Protein AF-A0A8K0LY30-F1 (afdb_monomer_lite)

Secondary structure (DSSP, 8-state):
-----TTTS--EEE--GGGHHHHSHHHHHTS---TT-SS-EEEE-S-TTSTHHHHHHHHHHHTT-EEEE--HHHHHHHHHHHHHHTT-SEE---HHHHHTSTT-GGGSTT-----------TT---PPP-EEEESGGGGGGEEEETTTEEEE---EEEEEPTTS-EEEEEESSSEEEETTEEEEHHHHHHHHHHH------

Foldseek 3Di:
DDFADPPLWTWDFAADCPCVCPVLVVVLVQQPPDPVDPAAEFEQQDDPPDPVSVSSVVSCVVSVHHYHYDDNCCQQQPVLVVCLVRLHQEYDADPVSQVNDVVGNVVRPNPDDDDDPFDPDPDDDDDDTPQIPPPNVRSVQWDQDPPPGIDGNPQWDWDQDPVRTTHTDGGNAQWDQDRNDIYHVVSVVVVVVVPPPPDDD

Radius of gyration: 19.88 Å; chains: 1; bounding box: 53×45×60 Å

Sequence (201 aa):
MLHFGVHGQRQMLLSISRGFGSQHHEPCRRLPADPSRSRGHGVQVSSISFDISVLETFAAWTAGATLCIASEDDILTNLGRTLARLEATCVFATPTLLSMIEGGPSTVPGCVDYLHTGAREPGRLGHLARGYISPVSANAHYKSHPIFGRRYNTGDLALYMFDGELNFLGRADDQVKVNGVRLNLGDVERALQGGYDGRRS

Structure (mmCIF, N/CA/C/O backbone):
data_AF-A0A8K0LY30-F1
#
_entry.id   AF-A0A8K0LY30-F1
#
loop_
_atom_site.group_PDB
_atom_site.id
_atom_site.type_symbol
_atom_site.label_atom_id
_atom_site.label_alt_id
_atom_site.label_comp_id
_atom_site.label_asym_id
_atom_site.label_entity_id
_atom_site.label_seq_id
_atom_site.pdbx_PDB_ins_code
_atom_site.Cartn_x
_atom_site.Cartn_y
_atom_site.Cartn_z
_atom_site.occupancy
_atom_site.B_iso_or_equiv
_atom_site.auth_seq_id
_atom_site.auth_comp_id
_atom_site.auth_asym_id
_atom_site.auth_atom_id
_atom_site.pdbx_PDB_model_num
ATOM 1 N N . MET A 1 1 ? 2.447 -6.970 7.554 1.00 33.19 1 MET A N 1
ATOM 2 C CA . MET A 1 1 ? 1.439 -7.786 8.268 1.00 33.19 1 MET A CA 1
ATOM 3 C C . MET A 1 1 ? 0.578 -6.940 9.230 1.00 33.19 1 MET A C 1
ATOM 5 O O . MET A 1 1 ? 1.011 -6.682 10.339 1.00 33.19 1 MET A O 1
ATOM 9 N N . LEU A 1 2 ? -0.629 -6.515 8.823 1.00 25.33 2 LEU A N 1
ATOM 10 C CA . LEU A 1 2 ? -1.726 -5.964 9.656 1.00 25.33 2 LEU A CA 1
ATOM 11 C C . LEU A 1 2 ? -3.061 -6.194 8.906 1.00 25.33 2 LEU A C 1
ATOM 13 O O . LEU A 1 2 ? -3.066 -6.202 7.679 1.00 25.33 2 LEU A O 1
ATOM 17 N N . HIS A 1 3 ? -4.233 -6.221 9.543 1.00 45.44 3 HIS A N 1
ATOM 18 C CA . HIS A 1 3 ? -4.775 -7.241 10.457 1.00 45.44 3 HIS A CA 1
ATOM 19 C C . HIS A 1 3 ? -6.281 -6.966 10.672 1.00 45.44 3 HIS A C 1
ATOM 21 O O . HIS A 1 3 ? -6.663 -6.645 11.780 1.00 45.44 3 HIS A O 1
ATOM 27 N N . PHE A 1 4 ? -7.161 -7.099 9.672 1.00 33.09 4 PHE A N 1
ATOM 28 C CA . PHE A 1 4 ? -8.624 -7.108 9.908 1.00 33.09 4 PHE A CA 1
ATOM 29 C C . PHE A 1 4 ? -9.309 -8.009 8.876 1.00 33.09 4 PHE A C 1
ATOM 31 O O . PHE A 1 4 ? -8.911 -8.016 7.710 1.00 33.09 4 PHE A O 1
ATOM 38 N N . GLY A 1 5 ? -10.245 -8.851 9.315 1.00 36.50 5 GLY A N 1
ATOM 39 C CA . GLY A 1 5 ? -10.667 -10.035 8.579 1.00 36.50 5 GLY A CA 1
ATOM 40 C C . GLY A 1 5 ? -12.107 -10.439 8.865 1.00 36.50 5 GLY A C 1
ATOM 41 O O . GLY A 1 5 ? -12.502 -10.552 10.017 1.00 36.50 5 GLY A O 1
ATOM 42 N N . VAL A 1 6 ? -12.836 -10.737 7.786 1.00 41.38 6 VAL A N 1
ATOM 43 C CA . VAL A 1 6 ? -14.257 -11.105 7.765 1.00 41.38 6 VAL A CA 1
ATOM 44 C C . VAL A 1 6 ? -14.566 -12.222 8.773 1.00 41.38 6 VAL A C 1
ATOM 46 O O . VAL A 1 6 ? -13.896 -13.257 8.772 1.00 41.38 6 VAL A O 1
ATOM 49 N N . HIS A 1 7 ? -15.621 -12.024 9.571 1.00 51.34 7 HIS A N 1
ATOM 50 C CA . HIS A 1 7 ? -16.131 -12.926 10.622 1.00 51.34 7 HIS A CA 1
ATOM 51 C C . HIS A 1 7 ? -15.361 -12.904 11.953 1.00 51.34 7 HIS A C 1
ATOM 53 O O . HIS A 1 7 ? -15.374 -13.893 12.687 1.00 51.34 7 HIS A O 1
ATOM 59 N N . GLY A 1 8 ? -14.703 -11.792 12.304 1.00 49.62 8 GLY A N 1
ATOM 60 C CA . GLY A 1 8 ? -14.007 -11.664 13.595 1.00 49.62 8 GLY A CA 1
ATOM 61 C C . GLY A 1 8 ? -12.763 -12.554 13.733 1.00 49.62 8 GLY A C 1
ATOM 62 O O . GLY A 1 8 ? -12.208 -12.687 14.822 1.00 49.62 8 GLY A O 1
ATOM 63 N N . GLN A 1 9 ? -12.311 -13.163 12.635 1.00 48.84 9 GLN A N 1
ATOM 64 C CA . GLN A 1 9 ? -11.102 -13.979 12.561 1.00 48.84 9 GLN A CA 1
ATOM 65 C C . GLN A 1 9 ? -10.020 -13.189 11.823 1.00 48.84 9 GLN A C 1
ATOM 67 O O . GLN A 1 9 ? -10.229 -12.701 10.711 1.00 48.84 9 GLN A O 1
ATOM 72 N N . ARG A 1 10 ? -8.830 -13.078 12.425 1.00 55.81 10 ARG A N 1
ATOM 73 C CA . ARG A 1 10 ? -7.688 -12.406 11.790 1.00 55.81 10 ARG A CA 1
ATOM 74 C C . ARG A 1 10 ? -7.319 -13.137 10.500 1.00 55.81 10 ARG A C 1
ATOM 76 O O . ARG A 1 10 ? -6.938 -14.303 10.536 1.00 55.81 10 ARG A O 1
ATOM 83 N N . GLN A 1 11 ? -7.392 -12.426 9.377 1.00 59.62 11 GLN A N 1
ATOM 84 C CA . GLN A 1 11 ? -6.983 -12.953 8.081 1.00 59.62 11 GLN A CA 1
ATOM 85 C C . GLN A 1 11 ? -5.481 -12.748 7.863 1.00 59.62 11 GLN A C 1
ATOM 87 O O . GLN A 1 11 ? -4.977 -11.634 8.007 1.00 59.62 11 GLN A O 1
ATOM 92 N N . MET A 1 12 ? -4.762 -13.814 7.504 1.00 48.56 12 MET A N 1
ATOM 93 C CA . MET A 1 12 ? -3.341 -13.755 7.147 1.00 48.56 12 MET A CA 1
ATOM 94 C C . MET A 1 12 ? -3.143 -14.207 5.703 1.00 48.56 12 MET A C 1
ATOM 96 O O . MET A 1 12 ? -3.400 -15.365 5.371 1.00 48.56 12 MET A O 1
ATOM 100 N N . LEU A 1 13 ? -2.664 -13.295 4.858 1.00 61.59 13 LEU A N 1
ATOM 101 C CA . LEU A 1 13 ? -2.363 -13.554 3.455 1.00 61.59 13 LEU A CA 1
ATOM 102 C C . LEU A 1 13 ? -0.894 -13.966 3.286 1.00 61.59 13 LEU A C 1
ATOM 104 O O . LEU A 1 13 ? 0.007 -13.267 3.744 1.00 61.59 13 LEU A O 1
ATOM 108 N N . LEU A 1 14 ? -0.646 -15.080 2.600 1.00 46.31 14 LEU A N 1
ATOM 109 C CA . LEU A 1 14 ? 0.692 -15.551 2.252 1.00 46.31 14 LEU A CA 1
ATOM 110 C C . LEU A 1 14 ? 1.064 -15.110 0.839 1.00 46.31 14 LEU A C 1
ATOM 112 O O . LEU A 1 14 ? 0.503 -15.601 -0.144 1.00 46.31 14 LEU A O 1
ATOM 116 N N . SER A 1 15 ? 2.074 -14.253 0.731 1.00 56.28 15 SER A N 1
ATOM 117 C CA . SER A 1 15 ? 2.751 -13.950 -0.531 1.00 56.28 15 SER A CA 1
ATOM 118 C C . SER A 1 15 ? 4.118 -14.643 -0.558 1.00 56.28 15 SER A C 1
ATOM 120 O O . SER A 1 15 ? 4.853 -14.581 0.423 1.00 56.28 15 SER A O 1
ATOM 122 N N . ILE A 1 16 ? 4.454 -15.338 -1.653 1.00 48.47 16 ILE A N 1
ATOM 123 C CA . ILE A 1 16 ? 5.777 -15.956 -1.862 1.00 48.47 16 ILE A CA 1
ATOM 124 C C . ILE A 1 16 ? 6.445 -15.257 -3.048 1.00 48.47 16 ILE A C 1
ATOM 126 O O . ILE A 1 16 ? 5.824 -15.075 -4.094 1.00 48.47 16 ILE A O 1
ATOM 130 N N . SER A 1 17 ? 7.720 -14.910 -2.883 1.00 40.28 17 SER A N 1
ATOM 131 C CA . SER A 1 17 ? 8.527 -13.962 -3.670 1.00 40.28 17 SER A CA 1
ATOM 132 C C . SER A 1 17 ? 8.663 -14.184 -5.186 1.00 40.28 17 SER A C 1
ATOM 134 O O . SER A 1 17 ? 9.305 -13.368 -5.844 1.00 40.28 17 SER A O 1
ATOM 136 N N . ARG A 1 18 ? 8.060 -15.218 -5.792 1.00 40.53 18 ARG A N 1
ATOM 137 C CA . ARG A 1 18 ? 8.250 -15.526 -7.227 1.00 40.53 18 ARG A CA 1
ATOM 138 C C . ARG A 1 18 ? 7.796 -14.408 -8.188 1.00 40.53 18 ARG A C 1
ATOM 140 O O . ARG A 1 18 ? 8.191 -14.444 -9.346 1.00 40.53 18 ARG A O 1
ATOM 147 N N . GLY A 1 19 ? 7.017 -13.423 -7.730 1.00 40.31 19 GLY A N 1
ATOM 148 C CA . GLY A 1 19 ? 6.572 -12.265 -8.526 1.00 40.31 19 GLY A CA 1
ATOM 149 C C . GLY A 1 19 ? 7.263 -10.931 -8.221 1.00 40.31 19 GLY A C 1
ATOM 150 O O . GLY A 1 19 ? 7.116 -9.970 -8.979 1.00 40.31 19 GLY A O 1
ATOM 151 N N . PHE A 1 20 ? 8.042 -10.874 -7.142 1.00 41.09 20 PHE A N 1
ATOM 152 C CA . PHE A 1 20 ? 8.495 -9.631 -6.523 1.00 41.09 20 PHE A CA 1
ATOM 153 C C . PHE A 1 20 ? 9.445 -8.819 -7.427 1.00 41.09 20 PHE A C 1
ATOM 155 O O . PHE A 1 20 ? 9.234 -7.633 -7.655 1.00 41.09 20 PHE A O 1
ATOM 162 N N . GLY A 1 21 ? 10.410 -9.476 -8.080 1.00 41.88 21 GLY A N 1
ATOM 163 C CA . GLY A 1 21 ? 11.349 -8.805 -8.993 1.00 41.88 21 GLY A CA 1
ATOM 164 C C . GLY A 1 21 ? 10.709 -8.171 -10.239 1.00 41.88 21 GLY A C 1
ATOM 165 O O . GLY A 1 21 ? 11.306 -7.293 -10.846 1.00 41.88 21 GLY A O 1
ATOM 166 N N . SER A 1 22 ? 9.489 -8.575 -10.616 1.00 45.66 22 SER A N 1
ATOM 167 C CA . SER A 1 22 ? 8.803 -8.049 -11.811 1.00 45.66 22 SER A CA 1
ATOM 168 C C . SER A 1 22 ? 7.765 -6.959 -11.521 1.00 45.66 22 SER A C 1
ATOM 170 O O . SER A 1 22 ? 7.458 -6.186 -12.419 1.00 45.66 22 SER A O 1
ATOM 172 N N . GLN A 1 23 ? 7.245 -6.862 -10.288 1.00 49.41 23 GLN A N 1
ATOM 173 C CA . GLN A 1 23 ? 6.311 -5.792 -9.881 1.00 49.41 23 GLN A CA 1
ATOM 174 C C . GLN A 1 23 ? 7.004 -4.446 -9.676 1.00 49.41 23 GLN A C 1
ATOM 176 O O . GLN A 1 23 ? 6.367 -3.399 -9.738 1.00 49.41 23 GLN A O 1
ATOM 181 N N . HIS A 1 24 ? 8.303 -4.484 -9.394 1.00 50.09 24 HIS A N 1
ATOM 182 C CA . HIS A 1 24 ? 9.036 -3.335 -8.876 1.00 50.09 24 HIS A CA 1
ATOM 183 C C . HIS A 1 24 ? 10.073 -2.804 -9.866 1.00 50.09 24 HIS A C 1
ATOM 185 O O . HIS A 1 24 ? 10.629 -1.739 -9.645 1.00 50.09 24 HIS A O 1
ATOM 191 N N . HIS A 1 25 ? 10.276 -3.486 -10.995 1.00 46.34 25 HIS A N 1
ATOM 192 C CA . HIS A 1 25 ? 11.288 -3.128 -11.987 1.00 46.34 25 HIS A CA 1
ATOM 193 C C . HIS A 1 25 ? 11.051 -1.747 -12.634 1.00 46.34 25 HIS A C 1
ATOM 195 O O . HIS A 1 25 ? 12.008 -1.019 -12.890 1.00 46.34 25 HIS A O 1
ATOM 201 N N . GLU A 1 26 ? 9.791 -1.363 -12.869 1.00 48.59 26 GLU A N 1
ATOM 202 C CA . GLU A 1 26 ? 9.450 -0.123 -13.585 1.00 48.59 26 GLU A CA 1
ATOM 203 C C . GLU A 1 26 ? 9.556 1.143 -12.712 1.00 48.59 26 GLU A C 1
ATOM 205 O O . GLU A 1 26 ? 10.235 2.084 -13.132 1.00 48.59 26 GLU A O 1
ATOM 210 N N . PRO A 1 27 ? 9.020 1.180 -11.468 1.00 51.25 27 PRO A N 1
ATOM 211 C CA . PRO A 1 27 ? 9.307 2.280 -10.544 1.00 51.25 27 PRO A CA 1
ATOM 212 C C . PRO A 1 27 ? 10.809 2.422 -10.265 1.00 51.25 27 PRO A C 1
ATOM 214 O O . PRO A 1 27 ? 11.308 3.538 -10.168 1.00 51.25 27 PRO A O 1
ATOM 217 N N . CYS A 1 28 ? 11.546 1.302 -10.207 1.00 48.16 28 CYS A N 1
ATOM 218 C CA . CYS A 1 28 ? 12.985 1.287 -9.929 1.00 48.16 28 CYS A CA 1
ATOM 219 C C . CYS A 1 28 ? 13.851 1.907 -11.031 1.00 48.16 28 CYS A C 1
ATOM 221 O O . CYS A 1 28 ? 14.897 2.475 -10.729 1.00 48.16 28 CYS A O 1
ATOM 223 N N . ARG A 1 29 ? 13.432 1.841 -12.303 1.00 48.62 29 ARG A N 1
ATOM 224 C CA . ARG A 1 29 ? 14.169 2.464 -13.418 1.00 48.62 29 ARG A CA 1
ATOM 225 C C . ARG A 1 29 ? 14.095 3.987 -13.424 1.00 48.62 29 ARG A C 1
ATOM 227 O O . ARG A 1 29 ? 14.985 4.621 -13.979 1.00 48.62 29 ARG A O 1
ATOM 234 N N . ARG A 1 30 ? 13.058 4.570 -12.817 1.00 50.69 30 ARG A N 1
ATOM 235 C CA . ARG A 1 30 ? 12.872 6.029 -12.745 1.00 50.69 30 ARG A CA 1
ATOM 236 C C . ARG A 1 30 ? 13.617 6.679 -11.570 1.00 50.69 30 ARG A C 1
ATOM 238 O O . ARG A 1 30 ? 13.581 7.896 -11.438 1.00 50.69 30 ARG A O 1
ATOM 245 N N . LEU A 1 31 ? 14.296 5.884 -10.734 1.00 52.06 31 LEU A N 1
ATOM 246 C CA . LEU A 1 31 ? 14.965 6.344 -9.510 1.00 52.06 31 LEU A CA 1
ATOM 247 C C . LEU A 1 31 ? 16.320 7.055 -9.686 1.00 52.06 31 LEU A C 1
ATOM 249 O O . LEU A 1 31 ? 16.843 7.538 -8.681 1.00 52.06 31 LEU A O 1
ATOM 253 N N . PRO A 1 32 ? 16.864 7.228 -10.905 1.00 50.12 32 PRO A N 1
ATOM 254 C CA . PRO A 1 32 ? 17.850 8.274 -11.132 1.00 50.12 32 PRO A CA 1
ATOM 255 C C . PRO A 1 32 ? 17.454 9.120 -12.350 1.00 50.12 32 PRO A C 1
ATOM 257 O O . PRO A 1 32 ? 17.913 8.874 -13.461 1.00 50.12 32 PRO A O 1
ATOM 260 N N . ALA A 1 33 ? 16.587 10.118 -12.159 1.00 46.28 33 ALA A N 1
ATOM 261 C CA . ALA A 1 33 ? 16.329 11.130 -13.190 1.00 46.28 33 ALA A CA 1
ATOM 262 C C . ALA A 1 33 ? 17.207 12.388 -13.033 1.00 46.28 33 ALA A C 1
ATOM 264 O O . ALA A 1 33 ? 17.210 13.234 -13.923 1.00 46.28 33 ALA A O 1
ATOM 265 N N . ASP A 1 34 ? 17.968 12.512 -11.937 1.00 51.69 34 ASP A N 1
ATOM 266 C CA . ASP A 1 34 ? 18.911 13.616 -11.736 1.00 51.69 34 ASP A CA 1
ATOM 267 C C . ASP A 1 34 ? 20.349 13.180 -12.088 1.00 51.69 34 ASP A C 1
ATOM 269 O O . ASP A 1 34 ? 20.985 12.479 -11.295 1.00 51.69 34 ASP A O 1
ATOM 273 N N . PRO A 1 35 ? 20.896 13.592 -13.249 1.00 50.53 35 PRO A N 1
ATOM 274 C CA . PRO A 1 35 ? 22.263 13.263 -13.656 1.00 50.53 35 PRO A CA 1
ATOM 275 C C . PRO A 1 35 ? 23.345 13.896 -12.764 1.00 50.53 35 PRO A C 1
ATOM 277 O O . PRO A 1 35 ? 24.516 13.542 -12.901 1.00 50.53 35 PRO A O 1
ATOM 280 N N . SER A 1 36 ? 22.989 14.809 -11.851 1.00 54.47 36 SER A N 1
ATOM 281 C CA . SER A 1 36 ? 23.911 15.386 -10.864 1.00 54.47 36 SER A CA 1
ATOM 282 C C . SER A 1 36 ? 24.057 14.549 -9.584 1.00 54.47 36 SER A C 1
ATOM 284 O O . SER A 1 36 ? 24.960 14.807 -8.786 1.00 54.47 36 SER A O 1
ATOM 286 N N . ARG A 1 37 ? 23.215 13.521 -9.384 1.00 59.00 37 ARG A N 1
ATOM 287 C CA . ARG A 1 37 ? 23.209 12.680 -8.177 1.00 59.00 37 ARG A CA 1
ATOM 288 C C . ARG A 1 37 ? 23.667 11.257 -8.480 1.00 59.00 37 ARG A C 1
ATOM 290 O O . ARG A 1 37 ? 23.148 10.586 -9.364 1.00 59.00 37 ARG A O 1
ATOM 297 N N . SER A 1 38 ? 24.633 10.771 -7.702 1.00 59.06 38 SER A N 1
ATOM 298 C CA . SER A 1 38 ? 25.255 9.455 -7.909 1.00 59.06 38 SER A CA 1
ATOM 299 C C . SER A 1 38 ? 24.384 8.272 -7.465 1.00 59.06 38 SER A C 1
ATOM 301 O O . SER A 1 38 ? 24.619 7.155 -7.930 1.00 59.06 38 SER A O 1
ATOM 303 N N . ARG A 1 39 ? 23.395 8.490 -6.579 1.00 68.81 39 ARG A N 1
AT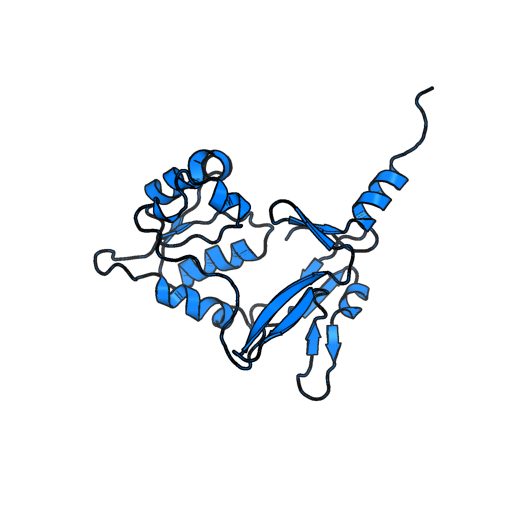OM 304 C CA . ARG A 1 39 ? 22.437 7.482 -6.081 1.00 68.81 39 ARG A CA 1
ATOM 305 C C . ARG A 1 39 ? 21.100 8.115 -5.677 1.00 68.81 39 ARG A C 1
ATOM 307 O O . ARG A 1 39 ? 21.076 9.235 -5.172 1.00 68.81 39 ARG A O 1
ATOM 314 N N . GLY A 1 40 ? 20.005 7.378 -5.869 1.00 76.25 40 GLY A N 1
ATOM 315 C CA . GLY A 1 40 ? 18.675 7.761 -5.383 1.00 76.25 40 GLY A CA 1
ATOM 316 C C . GLY A 1 40 ? 18.508 7.551 -3.872 1.00 76.25 40 GLY A C 1
ATOM 317 O O . GLY A 1 40 ? 19.223 6.747 -3.268 1.00 76.25 40 GLY A O 1
ATOM 318 N N . HIS A 1 41 ? 17.531 8.238 -3.283 1.00 83.56 41 HIS A N 1
ATOM 319 C CA . HIS A 1 41 ? 17.115 8.110 -1.884 1.00 83.56 41 HIS A CA 1
ATOM 320 C C . HIS A 1 41 ? 15.616 7.804 -1.825 1.00 83.56 41 HIS A C 1
ATOM 322 O O . HIS A 1 41 ? 14.785 8.657 -2.146 1.00 83.56 41 HIS A O 1
ATOM 328 N N . GLY A 1 42 ? 15.265 6.581 -1.431 1.00 84.94 42 GLY A N 1
ATOM 329 C CA . GLY A 1 42 ? 13.880 6.196 -1.167 1.00 84.94 42 GLY A CA 1
ATOM 330 C C . GLY A 1 42 ? 13.566 6.311 0.314 1.00 84.94 42 GLY A C 1
ATOM 331 O O . GLY A 1 42 ? 14.363 5.867 1.137 1.00 84.94 42 GLY A O 1
ATOM 332 N N . VAL A 1 43 ? 12.425 6.899 0.667 1.00 88.00 43 VAL A N 1
ATOM 333 C CA . VAL A 1 43 ? 12.034 7.072 2.075 1.00 88.00 43 VAL A CA 1
ATOM 334 C C . VAL A 1 43 ? 11.015 6.016 2.476 1.00 88.00 43 VAL A C 1
ATOM 336 O O . VAL A 1 43 ? 9.959 5.894 1.856 1.00 88.00 43 VAL A O 1
ATOM 339 N N . GLN A 1 44 ? 11.328 5.275 3.536 1.00 90.69 44 GLN A N 1
ATOM 340 C CA . GLN A 1 44 ? 10.397 4.354 4.168 1.00 90.69 44 GLN A CA 1
ATOM 341 C C . GLN A 1 44 ? 9.430 5.149 5.048 1.00 90.69 44 GLN A C 1
ATOM 343 O O . GLN A 1 44 ? 9.815 5.637 6.113 1.00 90.69 44 GLN A O 1
ATOM 348 N N . VAL A 1 45 ? 8.188 5.295 4.587 1.00 87.50 45 VAL A N 1
ATOM 349 C CA . VAL A 1 45 ? 7.114 5.979 5.328 1.00 87.50 45 VAL A CA 1
ATOM 350 C C . VAL A 1 45 ? 6.020 5.016 5.767 1.00 87.50 45 VAL A C 1
ATOM 352 O O . VAL A 1 45 ? 5.286 5.291 6.716 1.00 87.50 45 VAL A O 1
ATOM 355 N N . SER A 1 46 ? 5.910 3.870 5.099 1.00 85.44 46 SER A N 1
ATOM 356 C CA . SER A 1 46 ? 4.916 2.865 5.431 1.00 85.44 46 SER A CA 1
ATOM 357 C C . SER A 1 46 ? 5.347 2.073 6.662 1.00 85.44 46 SER A C 1
ATOM 359 O O . SER A 1 46 ? 6.478 1.589 6.764 1.00 85.44 46 SER A O 1
ATOM 361 N N . SER A 1 47 ? 4.410 1.858 7.588 1.00 84.56 47 SER A N 1
ATOM 362 C CA . SER A 1 47 ? 4.618 0.894 8.671 1.00 84.56 47 SER A CA 1
ATOM 363 C C . SER A 1 47 ? 4.936 -0.482 8.079 1.00 84.56 47 SER A C 1
ATOM 365 O O . SER A 1 47 ? 4.298 -0.908 7.116 1.00 84.56 47 SER A O 1
ATOM 367 N N . ILE A 1 48 ? 5.883 -1.207 8.692 1.00 84.00 48 ILE A N 1
ATOM 368 C CA . ILE A 1 48 ? 6.316 -2.561 8.278 1.00 84.00 48 ILE A CA 1
ATOM 369 C C . ILE A 1 48 ? 5.166 -3.579 8.220 1.00 84.00 48 ILE A C 1
ATOM 371 O O . ILE A 1 48 ? 5.239 -4.681 7.666 1.00 84.00 48 ILE A O 1
ATOM 375 N N . SER A 1 49 ? 4.058 -3.208 8.838 1.00 80.12 49 SER A N 1
ATOM 376 C CA . SER A 1 49 ? 2.847 -3.978 8.830 1.00 80.12 49 SER A CA 1
ATOM 377 C C . SER A 1 49 ? 2.005 -3.822 7.553 1.00 80.12 49 SER A C 1
ATOM 379 O O . SER A 1 49 ? 1.129 -4.657 7.318 1.00 80.12 49 SER A O 1
ATOM 381 N N . PHE A 1 50 ? 2.285 -2.853 6.689 1.00 80.88 50 PHE A N 1
ATOM 382 C CA . PHE A 1 50 ? 1.656 -2.711 5.374 1.00 80.88 50 PHE A CA 1
ATOM 383 C C . PHE A 1 50 ? 2.524 -3.339 4.283 1.00 80.88 50 PHE A C 1
ATOM 385 O O . PHE A 1 50 ? 3.743 -3.376 4.379 1.00 80.88 50 PHE A O 1
ATOM 392 N N . ASP A 1 51 ? 1.896 -3.869 3.240 1.00 76.19 51 ASP A N 1
ATOM 393 C CA . ASP A 1 51 ? 2.592 -4.495 2.109 1.00 76.19 51 ASP A CA 1
ATOM 394 C C . ASP A 1 51 ? 3.458 -3.506 1.313 1.00 76.19 51 ASP A C 1
ATOM 396 O O . ASP A 1 51 ? 4.523 -3.888 0.824 1.00 76.19 51 ASP A O 1
ATOM 400 N N . ILE A 1 52 ? 3.062 -2.231 1.256 1.00 79.06 52 ILE A N 1
ATOM 401 C CA . ILE A 1 52 ? 3.846 -1.157 0.628 1.00 79.06 52 ILE A CA 1
ATOM 402 C C . ILE A 1 52 ? 5.242 -0.997 1.250 1.00 79.06 52 ILE A C 1
ATOM 404 O O . ILE A 1 52 ? 6.176 -0.680 0.518 1.00 79.06 52 ILE A O 1
ATOM 408 N N . SER A 1 53 ? 5.449 -1.304 2.538 1.00 86.06 53 SER A N 1
ATOM 409 C CA . SER A 1 53 ? 6.791 -1.204 3.138 1.00 86.06 53 SER A CA 1
ATOM 410 C C . SER A 1 53 ? 7.793 -2.147 2.464 1.00 86.06 53 SER A C 1
ATOM 412 O O . SER A 1 53 ? 8.976 -1.845 2.355 1.00 86.06 53 SER A O 1
ATOM 414 N N . VAL A 1 54 ? 7.321 -3.302 1.980 1.00 84.06 54 VAL A N 1
ATOM 415 C CA . VAL A 1 54 ? 8.156 -4.262 1.252 1.00 84.06 54 VAL A CA 1
ATOM 416 C C . VAL A 1 54 ? 8.574 -3.666 -0.095 1.00 84.06 54 VAL A C 1
ATOM 418 O O . VAL A 1 54 ? 9.734 -3.788 -0.487 1.00 84.06 54 VAL A O 1
ATOM 421 N N . LEU A 1 55 ? 7.658 -2.977 -0.783 1.00 77.69 55 LEU A N 1
ATOM 422 C CA . LEU A 1 55 ? 7.969 -2.241 -2.008 1.00 77.69 55 LEU A CA 1
ATOM 423 C C . LEU A 1 55 ? 9.012 -1.146 -1.735 1.00 77.69 55 LEU A C 1
ATOM 425 O O . LEU A 1 55 ? 10.011 -1.112 -2.442 1.00 77.69 55 LEU A O 1
ATOM 429 N N . GLU A 1 56 ? 8.831 -0.311 -0.710 1.00 82.75 56 GLU A N 1
ATOM 430 C CA . GLU A 1 56 ? 9.779 0.760 -0.348 1.00 82.75 56 GLU A CA 1
ATOM 431 C C . GLU A 1 56 ? 11.203 0.220 -0.144 1.00 82.75 56 GLU A C 1
ATOM 433 O O . GLU A 1 56 ? 12.154 0.702 -0.765 1.00 82.75 56 GLU A O 1
ATOM 438 N N . THR A 1 57 ? 11.346 -0.829 0.672 1.00 86.88 57 THR A N 1
ATOM 439 C CA . THR A 1 57 ? 12.646 -1.417 1.011 1.00 86.88 57 THR A CA 1
ATOM 440 C C . THR A 1 57 ? 13.363 -1.978 -0.210 1.00 86.88 57 THR A C 1
ATOM 442 O O . THR A 1 57 ? 14.503 -1.617 -0.508 1.00 86.88 57 THR A O 1
ATOM 445 N N . PHE A 1 58 ? 12.717 -2.890 -0.932 1.00 81.75 58 PHE A N 1
ATOM 446 C CA . PHE A 1 58 ? 13.417 -3.582 -2.001 1.00 81.75 58 PHE A CA 1
ATOM 447 C C . PHE A 1 58 ? 13.476 -2.777 -3.293 1.00 81.75 58 PHE A C 1
ATOM 449 O O . PHE A 1 58 ? 14.393 -3.015 -4.078 1.00 81.75 58 PHE A O 1
ATOM 456 N N . ALA A 1 59 ? 12.553 -1.843 -3.541 1.00 75.50 59 ALA A N 1
ATOM 457 C CA . ALA A 1 59 ? 12.693 -0.943 -4.680 1.00 75.50 59 ALA A CA 1
ATOM 458 C C . ALA A 1 59 ? 13.985 -0.128 -4.545 1.00 75.50 59 ALA A C 1
ATOM 460 O O . ALA A 1 59 ? 14.776 -0.073 -5.484 1.00 75.50 59 ALA A O 1
ATOM 461 N N . ALA A 1 60 ? 14.262 0.398 -3.347 1.00 78.06 60 ALA A N 1
ATOM 462 C CA . ALA A 1 60 ? 15.517 1.089 -3.083 1.00 78.06 60 ALA A CA 1
ATOM 463 C C . ALA A 1 60 ? 16.728 0.164 -3.309 1.00 78.06 60 ALA A C 1
ATOM 465 O O . ALA A 1 60 ? 17.621 0.479 -4.096 1.00 78.06 60 ALA A O 1
ATOM 466 N N . TRP A 1 61 ? 16.739 -1.019 -2.690 1.00 82.94 61 TRP A N 1
ATOM 467 C CA . TRP A 1 61 ? 17.900 -1.914 -2.750 1.00 82.94 61 TRP A CA 1
ATOM 468 C C . TRP A 1 61 ? 18.155 -2.517 -4.133 1.00 82.94 61 TRP A C 1
ATOM 470 O O . TRP A 1 61 ? 19.308 -2.646 -4.539 1.00 82.94 61 TRP A O 1
ATOM 480 N N . THR A 1 62 ? 17.107 -2.864 -4.880 1.00 76.31 62 THR A N 1
ATOM 481 C CA . THR A 1 62 ? 17.252 -3.425 -6.235 1.00 76.31 62 THR A CA 1
ATOM 482 C C . THR A 1 62 ? 17.676 -2.375 -7.261 1.00 76.31 62 THR A C 1
ATOM 484 O O . THR A 1 62 ? 18.335 -2.725 -8.238 1.00 76.31 62 THR A O 1
ATOM 487 N N . ALA A 1 63 ? 17.373 -1.097 -7.018 1.00 73.44 63 ALA A N 1
ATOM 488 C CA . ALA A 1 63 ? 17.829 0.029 -7.831 1.00 73.44 63 ALA A CA 1
ATOM 489 C C . ALA A 1 63 ? 19.227 0.557 -7.441 1.00 73.44 63 ALA A C 1
ATOM 491 O O . ALA A 1 63 ? 19.731 1.475 -8.084 1.00 73.44 63 ALA A O 1
ATOM 492 N N . GLY A 1 64 ? 19.854 0.022 -6.384 1.00 78.00 64 GLY A N 1
ATOM 493 C CA . GLY A 1 64 ? 21.114 0.553 -5.844 1.00 78.00 64 GLY A CA 1
ATOM 494 C C . GLY A 1 64 ? 20.973 1.912 -5.141 1.00 78.00 64 GLY A C 1
ATOM 495 O O . GLY A 1 64 ? 21.968 2.615 -4.954 1.00 78.00 64 GLY A O 1
ATOM 496 N N . ALA A 1 65 ? 19.748 2.285 -4.767 1.00 80.94 65 ALA A N 1
ATOM 497 C CA . ALA A 1 65 ? 19.427 3.487 -4.011 1.00 80.94 65 ALA A CA 1
ATOM 498 C C . ALA A 1 65 ? 19.596 3.267 -2.496 1.00 80.94 65 ALA A C 1
ATOM 500 O O . ALA A 1 65 ? 19.585 2.141 -1.991 1.00 80.94 65 ALA A O 1
ATOM 501 N N . THR A 1 66 ? 19.725 4.367 -1.761 1.00 87.25 66 THR A N 1
ATOM 502 C CA . THR A 1 66 ? 19.733 4.372 -0.296 1.00 87.25 66 THR A CA 1
ATOM 503 C C . THR A 1 66 ? 18.297 4.323 0.222 1.00 87.25 66 THR A C 1
ATOM 505 O O . THR A 1 66 ? 17.451 5.101 -0.220 1.00 87.25 66 THR A O 1
ATOM 508 N N . LEU A 1 67 ? 18.022 3.429 1.175 1.00 89.88 67 LEU A N 1
ATOM 509 C CA . LEU A 1 67 ? 16.771 3.436 1.933 1.00 89.88 67 LEU A CA 1
ATOM 510 C C . LEU A 1 67 ? 16.932 4.339 3.159 1.00 89.88 67 LEU A C 1
ATOM 512 O O . LEU A 1 67 ? 17.720 4.039 4.057 1.00 89.88 67 LEU A O 1
ATOM 516 N N . CYS A 1 68 ? 16.183 5.432 3.193 1.00 91.06 68 CYS A N 1
ATOM 517 C CA . CYS A 1 68 ? 16.145 6.385 4.291 1.00 91.06 68 CYS A CA 1
ATOM 518 C C . CYS A 1 68 ? 14.963 6.074 5.214 1.00 91.06 68 CYS A C 1
ATOM 520 O O . CYS A 1 68 ? 13.855 5.813 4.748 1.00 91.06 68 CYS A O 1
ATOM 522 N N . ILE A 1 69 ? 15.184 6.144 6.525 1.00 91.44 69 ILE A N 1
ATOM 523 C CA . ILE A 1 69 ? 14.153 5.926 7.547 1.00 91.44 69 ILE A CA 1
ATOM 524 C C . ILE A 1 69 ? 13.973 7.231 8.328 1.00 91.44 69 ILE A C 1
ATOM 526 O O . ILE A 1 69 ? 14.957 7.882 8.686 1.00 91.44 69 ILE A O 1
ATOM 530 N N . ALA A 1 70 ? 12.723 7.604 8.592 1.00 88.62 70 ALA A N 1
ATOM 531 C CA . ALA A 1 70 ? 12.353 8.718 9.462 1.00 88.62 70 ALA A CA 1
ATOM 532 C C . ALA A 1 70 ? 11.505 8.218 10.638 1.00 88.62 70 ALA A C 1
ATOM 534 O O . ALA A 1 70 ? 10.933 7.128 10.577 1.00 88.62 70 ALA A O 1
ATOM 535 N N . SER A 1 71 ? 11.437 9.005 11.714 1.00 91.06 71 SER A N 1
ATOM 536 C CA . SER A 1 71 ? 10.501 8.722 12.802 1.00 91.06 71 SER A CA 1
ATOM 537 C C . SER A 1 71 ? 9.062 8.924 12.328 1.00 91.06 71 SER A C 1
ATOM 539 O O . SER A 1 71 ? 8.789 9.709 11.418 1.00 91.06 71 SER A O 1
ATOM 541 N N . GLU A 1 72 ? 8.129 8.225 12.971 1.00 89.19 72 GLU A N 1
ATOM 542 C CA . GLU A 1 72 ? 6.700 8.407 12.714 1.00 89.19 72 GLU A CA 1
ATOM 543 C C . GLU A 1 72 ? 6.271 9.858 12.978 1.00 89.19 72 GLU A C 1
ATOM 545 O O . GLU A 1 72 ? 5.558 10.441 12.166 1.00 89.19 72 GLU A O 1
ATOM 550 N N . ASP A 1 73 ? 6.800 10.485 14.032 1.00 91.31 73 ASP A N 1
ATOM 551 C CA . ASP A 1 73 ? 6.544 11.895 14.335 1.00 91.31 73 ASP A CA 1
ATOM 552 C C . ASP A 1 73 ? 6.999 12.820 13.196 1.00 91.31 73 ASP A C 1
ATOM 554 O O . ASP A 1 73 ? 6.226 13.670 12.753 1.00 91.31 73 ASP A O 1
ATOM 558 N N . ASP A 1 74 ? 8.213 12.635 12.661 1.00 91.88 74 ASP A N 1
ATOM 559 C CA . ASP A 1 74 ? 8.742 13.427 11.539 1.00 91.88 74 ASP A CA 1
ATOM 560 C C . ASP A 1 74 ? 7.877 13.272 10.278 1.00 91.88 74 ASP A C 1
ATOM 562 O O . ASP A 1 74 ? 7.696 14.230 9.517 1.00 91.88 74 ASP A O 1
ATOM 566 N N . ILE A 1 75 ? 7.350 12.068 10.045 1.00 90.06 75 ILE A N 1
ATOM 567 C CA . ILE A 1 75 ? 6.481 11.748 8.907 1.00 90.06 75 ILE A CA 1
ATOM 568 C C . ILE A 1 75 ? 5.107 12.400 9.079 1.00 90.06 75 ILE A C 1
ATOM 570 O O . ILE A 1 75 ? 4.600 13.001 8.136 1.00 90.06 75 ILE A O 1
ATOM 574 N N . LEU A 1 76 ? 4.504 12.306 10.264 1.00 89.38 76 LEU A N 1
ATOM 575 C CA . LEU A 1 76 ? 3.134 12.767 10.507 1.00 89.38 76 LEU A CA 1
ATOM 576 C C . LEU A 1 76 ? 3.028 14.275 10.743 1.00 89.38 76 LEU A C 1
ATOM 578 O O . LEU A 1 76 ? 1.959 14.848 10.544 1.00 89.38 76 LEU A O 1
ATOM 582 N N . THR A 1 77 ? 4.111 14.926 11.169 1.00 90.56 77 THR A N 1
ATOM 583 C CA . THR A 1 77 ? 4.096 16.361 11.500 1.00 90.56 77 THR A CA 1
ATOM 584 C C . THR A 1 77 ? 4.822 17.228 10.481 1.00 90.56 77 THR A C 1
ATOM 586 O O . THR A 1 77 ? 4.482 18.398 10.328 1.00 90.56 77 THR A O 1
ATOM 589 N N . ASN A 1 78 ? 5.831 16.688 9.792 1.00 91.00 78 ASN A N 1
ATOM 590 C CA . ASN A 1 78 ? 6.779 17.486 9.015 1.00 91.00 78 ASN A CA 1
ATOM 591 C C . ASN A 1 78 ? 7.157 16.831 7.679 1.00 91.00 78 ASN A C 1
ATOM 593 O O . ASN A 1 78 ? 8.265 17.054 7.187 1.00 91.00 78 ASN A O 1
ATOM 597 N N . LEU A 1 79 ? 6.256 16.055 7.061 1.00 90.06 79 LEU A N 1
ATOM 598 C CA . LEU A 1 79 ? 6.569 15.209 5.903 1.00 90.06 79 LEU A CA 1
ATOM 599 C C . LEU A 1 79 ? 7.410 15.908 4.828 1.00 90.06 79 LEU A C 1
ATOM 601 O O . LEU A 1 79 ? 8.471 15.410 4.471 1.00 90.06 79 LEU A O 1
ATOM 605 N N . GLY A 1 80 ? 6.981 17.075 4.339 1.00 89.56 80 GLY A N 1
ATOM 606 C CA . GLY A 1 80 ? 7.696 17.788 3.274 1.00 89.56 80 GLY A CA 1
ATOM 607 C C . GLY A 1 80 ? 9.128 18.168 3.667 1.00 89.56 80 GLY A C 1
ATOM 608 O O . GLY A 1 80 ? 10.065 17.966 2.894 1.00 89.56 80 GLY A O 1
ATOM 609 N N . ARG A 1 81 ? 9.321 18.641 4.905 1.00 90.81 81 ARG A N 1
ATOM 610 C CA . ARG A 1 81 ? 10.647 18.971 5.451 1.00 90.81 81 ARG A CA 1
ATOM 611 C C . ARG A 1 81 ? 11.494 17.717 5.647 1.00 90.81 81 ARG A C 1
ATOM 613 O O . ARG A 1 81 ? 12.687 17.748 5.364 1.00 90.81 81 ARG A O 1
ATOM 620 N N . THR A 1 82 ? 10.891 16.628 6.106 1.00 92.00 82 THR A N 1
ATOM 621 C CA . THR A 1 82 ? 11.549 15.330 6.283 1.00 92.00 82 THR A CA 1
ATOM 622 C C . THR A 1 82 ? 12.038 14.779 4.947 1.00 92.00 82 THR A C 1
ATOM 624 O O . THR A 1 82 ? 13.202 14.401 4.839 1.00 92.00 82 THR A O 1
ATOM 627 N N . LEU A 1 83 ? 11.200 14.811 3.908 1.00 89.50 83 LEU A N 1
ATOM 628 C CA . LEU A 1 83 ? 11.574 14.401 2.553 1.00 89.50 83 LEU A CA 1
ATOM 629 C C . LEU A 1 83 ? 12.714 15.260 1.996 1.00 89.50 83 LEU A C 1
ATOM 631 O O . LEU A 1 83 ? 13.685 14.713 1.480 1.00 89.50 83 LEU A O 1
ATOM 635 N N . ALA A 1 84 ? 12.644 16.584 2.163 1.00 88.62 84 ALA A N 1
ATOM 636 C CA . ALA A 1 84 ? 13.710 17.488 1.739 1.00 88.62 84 ALA A CA 1
ATOM 637 C C . ALA A 1 84 ? 15.028 17.227 2.493 1.00 88.62 84 ALA A C 1
ATOM 639 O O . ALA A 1 84 ? 16.086 17.141 1.874 1.00 88.62 84 ALA A O 1
ATOM 640 N N . ARG A 1 85 ? 14.967 17.039 3.819 1.00 89.88 85 ARG A N 1
ATOM 641 C CA . ARG A 1 85 ? 16.127 16.737 4.678 1.00 89.88 85 ARG A CA 1
ATOM 642 C C . ARG A 1 85 ? 16.797 15.412 4.316 1.00 89.88 85 ARG A C 1
ATOM 644 O O . ARG A 1 85 ? 18.007 15.289 4.454 1.00 89.88 85 ARG A O 1
ATOM 651 N N . LEU A 1 86 ? 16.009 14.423 3.905 1.00 88.81 86 LEU A N 1
ATOM 652 C CA . LEU A 1 86 ? 16.491 13.113 3.461 1.00 88.81 86 LEU A CA 1
ATOM 653 C C . LEU A 1 86 ? 16.868 13.088 1.977 1.00 88.81 86 LEU A C 1
ATOM 655 O O . LEU A 1 86 ? 17.203 12.023 1.462 1.00 88.81 86 LEU A O 1
ATOM 659 N N . GLU A 1 87 ? 16.777 14.236 1.300 1.00 85.44 87 GLU A N 1
ATOM 660 C CA . GLU A 1 87 ? 17.036 14.384 -0.129 1.00 85.44 87 GLU A CA 1
ATOM 661 C C . GLU A 1 87 ? 16.259 13.366 -0.978 1.00 85.44 87 GLU A C 1
ATOM 663 O O . GLU A 1 87 ? 16.774 12.832 -1.966 1.00 85.44 87 GLU A O 1
ATOM 668 N N . ALA A 1 88 ? 15.016 13.096 -0.565 1.00 82.56 88 ALA A N 1
ATOM 669 C CA . ALA A 1 88 ? 14.166 12.056 -1.115 1.00 82.56 88 ALA A CA 1
ATOM 670 C C . ALA A 1 88 ? 13.965 12.231 -2.623 1.00 82.56 88 ALA A C 1
ATOM 672 O O . ALA A 1 88 ? 13.472 13.257 -3.086 1.00 82.56 88 ALA A O 1
ATOM 673 N N . THR A 1 89 ? 14.286 11.186 -3.377 1.00 76.06 89 THR A N 1
ATOM 674 C CA . THR A 1 89 ? 14.010 11.103 -4.817 1.00 76.06 89 THR A CA 1
ATOM 675 C C . THR A 1 89 ? 12.745 10.303 -5.107 1.00 76.06 89 THR A C 1
ATOM 677 O O . THR A 1 89 ? 12.192 10.406 -6.195 1.00 76.06 89 THR A O 1
ATOM 680 N N . CYS A 1 90 ? 12.278 9.496 -4.147 1.00 76.38 90 CYS A N 1
ATOM 681 C CA . CYS A 1 90 ? 10.978 8.839 -4.213 1.00 76.38 90 CYS A CA 1
ATOM 682 C C . CYS A 1 90 ? 10.357 8.624 -2.832 1.00 76.38 90 CYS A C 1
ATOM 684 O O . CYS A 1 90 ? 11.047 8.432 -1.826 1.00 76.38 90 CYS A O 1
ATOM 686 N N . VAL A 1 91 ? 9.026 8.608 -2.810 1.00 80.88 91 VAL A N 1
ATOM 687 C CA . VAL A 1 91 ? 8.222 8.225 -1.651 1.00 80.88 91 VAL A CA 1
ATOM 688 C C . VAL A 1 91 ? 6.930 7.567 -2.133 1.00 80.88 91 VAL A C 1
ATOM 690 O O . VAL A 1 91 ? 6.327 8.011 -3.110 1.00 80.88 91 VAL A O 1
ATOM 693 N N . PHE A 1 92 ? 6.494 6.510 -1.450 1.00 79.19 92 PHE A N 1
ATOM 694 C CA . PHE A 1 92 ? 5.175 5.915 -1.650 1.00 79.19 92 PHE A CA 1
ATOM 695 C C . PHE A 1 92 ? 4.278 6.351 -0.495 1.00 79.19 92 PHE A C 1
ATOM 697 O O . PHE A 1 92 ? 4.468 5.924 0.634 1.00 79.19 92 PHE A O 1
ATOM 704 N N . ALA A 1 93 ? 3.305 7.220 -0.758 1.00 79.12 93 ALA A N 1
ATOM 705 C CA . ALA A 1 93 ? 2.456 7.786 0.286 1.00 79.12 93 ALA A CA 1
ATOM 706 C C . ALA A 1 93 ? 0.977 7.743 -0.107 1.00 79.12 93 ALA A C 1
ATOM 708 O O . ALA A 1 93 ? 0.615 7.817 -1.282 1.00 79.12 93 ALA A O 1
ATOM 709 N N . THR A 1 94 ? 0.105 7.619 0.893 1.00 80.00 94 THR A N 1
ATOM 710 C CA . THR A 1 94 ? -1.344 7.723 0.689 1.00 80.00 94 THR A CA 1
ATOM 711 C C . THR A 1 94 ? -1.731 9.172 0.362 1.00 80.00 94 THR A C 1
ATOM 713 O O . THR A 1 94 ? -1.020 10.093 0.771 1.00 80.00 94 THR A O 1
ATOM 716 N N . PRO A 1 95 ? -2.876 9.420 -0.305 1.00 77.88 95 PRO A N 1
ATOM 717 C CA . PRO A 1 95 ? -3.344 10.785 -0.561 1.00 77.88 95 PRO A CA 1
ATOM 718 C C . PRO A 1 95 ? -3.450 11.638 0.711 1.00 77.88 95 PRO A C 1
ATOM 720 O O . PRO A 1 95 ? -3.075 12.805 0.706 1.00 77.88 95 PRO A O 1
ATOM 723 N N . THR A 1 96 ? -3.893 11.038 1.821 1.00 80.38 96 THR A N 1
ATOM 724 C CA . THR A 1 96 ? -3.953 11.698 3.132 1.00 80.38 96 THR A CA 1
ATOM 725 C C . THR A 1 96 ? -2.574 12.160 3.592 1.00 80.38 96 THR A C 1
ATOM 727 O O . THR A 1 96 ? -2.421 13.313 3.978 1.00 80.38 96 THR A O 1
ATOM 730 N N . LEU A 1 97 ? -1.559 11.298 3.504 1.00 82.31 97 LEU A N 1
ATOM 731 C CA . LEU A 1 97 ? -0.202 11.644 3.916 1.00 82.31 97 LEU A CA 1
ATOM 732 C C . LEU A 1 97 ? 0.404 12.724 2.999 1.00 82.31 97 LEU A C 1
ATOM 734 O O . LEU A 1 97 ? 1.005 13.676 3.483 1.00 82.31 97 LEU A O 1
ATOM 738 N N . LEU A 1 98 ? 0.160 12.651 1.686 1.00 83.50 98 LEU A N 1
ATOM 739 C CA . LEU A 1 98 ? 0.589 13.683 0.732 1.00 83.50 98 LEU A CA 1
ATOM 740 C C . LEU A 1 98 ? -0.075 15.045 0.981 1.00 83.50 98 LEU A C 1
ATOM 742 O O . LEU A 1 98 ? 0.575 16.074 0.814 1.00 83.50 98 LEU A O 1
ATOM 746 N N . SER A 1 99 ? -1.339 15.065 1.417 1.00 82.69 99 SER A N 1
ATOM 747 C CA . SER A 1 99 ? -2.050 16.311 1.742 1.00 82.69 99 SER A CA 1
ATOM 748 C C . SER A 1 99 ? -1.487 17.055 2.958 1.00 82.69 99 SER A C 1
ATOM 750 O O . SER A 1 99 ? -1.793 18.229 3.136 1.00 82.69 99 SER A O 1
ATOM 752 N N . MET A 1 100 ? -0.639 16.406 3.766 1.00 86.31 100 MET A N 1
ATOM 753 C CA . MET A 1 100 ? 0.055 17.048 4.889 1.00 86.31 100 MET A CA 1
ATOM 754 C C . MET A 1 100 ? 1.228 17.929 4.437 1.00 86.31 100 MET A C 1
ATOM 756 O O . MET A 1 100 ? 1.777 18.677 5.243 1.00 86.31 100 MET A O 1
ATOM 760 N N . ILE A 1 101 ? 1.648 17.845 3.169 1.00 88.31 101 ILE A N 1
ATOM 761 C CA . ILE A 1 101 ? 2.739 18.670 2.648 1.00 88.31 101 ILE A CA 1
ATOM 762 C C . ILE A 1 101 ? 2.213 20.068 2.335 1.00 88.31 101 ILE A C 1
ATOM 764 O O . ILE A 1 101 ? 1.375 20.257 1.452 1.00 88.31 101 ILE A O 1
ATOM 768 N N . GLU A 1 102 ? 2.749 21.060 3.040 1.00 85.75 102 GLU A N 1
ATOM 769 C CA . GLU A 1 102 ? 2.419 22.465 2.826 1.00 85.75 102 GLU A CA 1
ATOM 770 C C . GLU A 1 102 ? 2.755 22.909 1.391 1.00 85.75 102 GLU A C 1
ATOM 772 O O . GLU A 1 102 ? 3.849 22.671 0.872 1.00 85.75 102 GLU A O 1
ATOM 777 N N . GLY A 1 103 ? 1.777 23.529 0.724 1.00 83.75 103 GLY A N 1
ATOM 778 C CA . GLY A 1 103 ? 1.879 23.922 -0.687 1.00 83.75 103 GLY A CA 1
ATOM 779 C C . GLY A 1 103 ? 1.829 22.754 -1.681 1.00 83.75 103 GLY A C 1
ATOM 780 O O . GLY A 1 103 ? 1.912 22.974 -2.888 1.00 83.75 103 GLY A O 1
ATOM 781 N N . GLY A 1 104 ? 1.633 21.531 -1.190 1.00 82.81 104 GLY A N 1
ATOM 782 C CA . GLY A 1 104 ? 1.533 20.322 -1.988 1.00 82.81 104 GLY A CA 1
ATOM 783 C C . GLY A 1 104 ? 2.897 19.704 -2.321 1.00 82.81 104 GLY A C 1
ATOM 784 O O . GLY A 1 104 ? 3.917 20.383 -2.300 1.00 82.81 104 GLY A O 1
ATOM 785 N N . PRO A 1 105 ? 2.960 18.411 -2.667 1.00 76.62 105 PRO A N 1
ATOM 786 C CA . PRO A 1 105 ? 4.249 17.713 -2.793 1.00 76.62 105 PRO A CA 1
ATOM 787 C C . PRO A 1 105 ? 5.170 18.195 -3.934 1.00 76.62 105 PRO A C 1
ATOM 789 O O . PRO A 1 105 ? 6.358 17.888 -3.919 1.00 76.62 105 PRO A O 1
ATOM 792 N N . SER A 1 106 ? 4.686 19.037 -4.857 1.00 76.88 106 SER A N 1
ATOM 793 C CA . SER A 1 106 ? 5.524 19.748 -5.839 1.00 76.88 106 SER A CA 1
ATOM 794 C C . SER A 1 106 ? 6.456 20.795 -5.215 1.00 76.88 106 SER A C 1
ATOM 796 O O . SER A 1 106 ? 7.360 21.279 -5.891 1.00 76.88 106 SER A O 1
ATOM 798 N N . THR A 1 107 ? 6.244 21.173 -3.951 1.00 81.44 107 THR A N 1
ATOM 799 C CA . THR A 1 107 ? 7.127 22.097 -3.220 1.00 81.44 107 THR A CA 1
ATOM 800 C C . THR A 1 107 ? 8.357 21.408 -2.635 1.00 81.44 107 THR A C 1
ATOM 802 O O . THR A 1 107 ? 9.277 22.094 -2.194 1.00 81.44 107 THR A O 1
ATOM 805 N N . VAL A 1 108 ? 8.404 20.070 -2.636 1.00 80.44 108 VAL A N 1
ATOM 806 C CA . VAL A 1 108 ? 9.523 19.294 -2.091 1.00 80.44 108 VAL A CA 1
ATOM 807 C C . VAL A 1 108 ? 10.640 19.197 -3.137 1.00 80.44 108 VAL A C 1
ATOM 809 O O . VAL A 1 108 ? 10.449 18.561 -4.178 1.00 80.44 108 VAL A O 1
ATOM 812 N N . PRO A 1 109 ? 11.830 19.772 -2.887 1.00 72.12 109 PRO A N 1
ATOM 813 C CA . PRO A 1 109 ? 12.930 19.721 -3.845 1.00 72.12 109 PRO A CA 1
ATOM 814 C C . PRO A 1 109 ? 13.379 18.281 -4.119 1.00 72.12 109 PRO A C 1
ATOM 816 O O . PRO A 1 109 ? 13.651 17.526 -3.189 1.00 72.12 109 PRO A O 1
ATOM 819 N N . GLY A 1 110 ? 13.489 17.907 -5.397 1.00 61.88 110 GLY A N 1
ATOM 820 C CA . GLY A 1 110 ? 13.965 16.582 -5.817 1.00 61.88 110 GLY A CA 1
ATOM 821 C C . GLY A 1 110 ? 12.919 15.460 -5.781 1.00 61.88 110 GLY A C 1
ATOM 822 O O . GLY A 1 110 ? 13.214 14.363 -6.253 1.00 61.88 110 GLY A O 1
ATOM 823 N N . CYS A 1 111 ? 11.698 15.722 -5.300 1.00 56.56 111 CYS A N 1
ATOM 824 C CA . CYS A 1 111 ? 10.601 14.760 -5.369 1.00 56.56 111 CYS A CA 1
ATOM 825 C C . CYS A 1 111 ? 9.982 14.813 -6.773 1.00 56.56 111 CYS A C 1
ATOM 827 O O . CYS A 1 111 ? 9.180 15.692 -7.088 1.00 56.56 111 CYS A O 1
ATOM 829 N N . VAL A 1 112 ? 10.427 13.913 -7.649 1.00 48.31 112 VAL A N 1
ATOM 830 C CA . VAL A 1 112 ? 9.984 13.862 -9.044 1.00 48.31 112 VAL A CA 1
ATOM 831 C C . VAL A 1 112 ? 8.864 12.833 -9.173 1.00 48.31 112 VAL A C 1
ATOM 833 O O . VAL A 1 112 ? 9.075 11.644 -8.959 1.00 48.31 112 VAL A O 1
ATOM 836 N N . ASP A 1 113 ? 7.700 13.322 -9.594 1.00 49.88 113 ASP A N 1
ATOM 837 C CA . ASP A 1 113 ? 6.549 12.570 -10.100 1.00 49.88 113 ASP A CA 1
ATOM 838 C C . ASP A 1 113 ? 5.659 11.802 -9.102 1.00 49.88 113 ASP A C 1
ATOM 840 O O . ASP A 1 113 ? 6.084 10.965 -8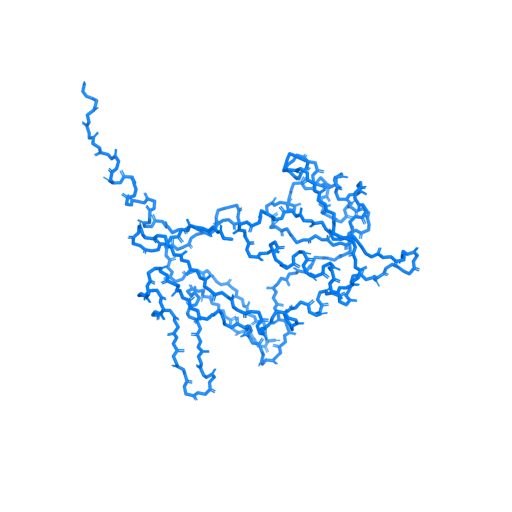.306 1.00 49.88 113 ASP A O 1
ATOM 844 N N . TYR A 1 114 ? 4.347 12.029 -9.240 1.00 47.69 114 TYR A N 1
ATOM 845 C CA . TYR A 1 114 ? 3.305 11.240 -8.586 1.00 47.69 114 TYR A CA 1
ATOM 846 C C . TYR A 1 114 ? 2.951 10.042 -9.453 1.00 47.69 114 TYR A C 1
ATOM 848 O O . TYR A 1 114 ? 2.241 10.170 -10.453 1.00 47.69 114 TYR A O 1
ATOM 856 N N . LEU A 1 115 ? 3.365 8.849 -9.039 1.00 39.25 115 LEU A N 1
ATOM 857 C CA . LEU A 1 115 ? 2.857 7.638 -9.663 1.00 39.25 115 LEU A CA 1
ATOM 858 C C . LEU A 1 115 ? 1.454 7.333 -9.122 1.00 39.25 115 LEU A C 1
ATOM 860 O O . LEU A 1 115 ? 1.296 6.742 -8.053 1.00 39.25 115 LEU A O 1
ATOM 864 N N . HIS A 1 116 ? 0.424 7.697 -9.885 1.00 40.09 116 HIS A N 1
ATOM 865 C CA . HIS A 1 116 ? -0.890 7.088 -9.709 1.00 40.09 116 HIS A CA 1
ATOM 866 C C . HIS A 1 116 ? -0.757 5.609 -10.074 1.00 40.09 116 HIS A C 1
ATOM 868 O O . HIS A 1 116 ? -0.369 5.264 -11.189 1.00 40.09 116 HIS A O 1
ATOM 874 N N . THR A 1 117 ? -1.043 4.719 -9.126 1.00 42.66 117 THR A N 1
ATOM 875 C CA . THR A 1 117 ? -1.032 3.270 -9.357 1.00 42.66 117 THR A CA 1
ATOM 876 C C . THR A 1 117 ? -2.276 2.854 -10.151 1.00 42.66 117 THR A C 1
ATOM 878 O O . THR A 1 117 ? -3.161 2.169 -9.656 1.00 42.66 117 THR A O 1
ATOM 881 N N . GLY A 1 118 ? -2.346 3.287 -11.409 1.00 41.28 118 GLY A N 1
ATOM 882 C CA . GLY A 1 118 ? -3.212 2.745 -12.451 1.00 41.28 118 GLY A CA 1
ATOM 883 C C . GLY A 1 118 ? -2.303 2.169 -13.528 1.00 41.28 118 GLY A C 1
ATOM 884 O O . GLY A 1 118 ? -1.691 2.911 -14.289 1.00 41.28 118 GLY A O 1
ATOM 885 N N . ALA A 1 119 ? -2.106 0.851 -13.536 1.00 39.50 119 ALA A N 1
ATOM 886 C CA . ALA A 1 119 ? -1.191 0.229 -14.484 1.00 39.50 119 ALA A CA 1
ATOM 887 C C . ALA A 1 119 ? -1.728 0.379 -15.916 1.00 39.50 119 ALA A C 1
ATOM 889 O O . ALA A 1 119 ? -2.724 -0.247 -16.274 1.00 39.50 119 ALA A O 1
ATOM 890 N N . ARG A 1 120 ? -1.032 1.161 -16.745 1.00 43.91 120 ARG A N 1
ATOM 891 C CA . ARG A 1 120 ? -1.184 1.153 -18.202 1.00 43.91 120 ARG A CA 1
ATOM 892 C C . ARG A 1 120 ? -0.221 0.122 -18.787 1.00 43.91 120 ARG A C 1
ATOM 894 O O . ARG A 1 120 ? 0.798 0.474 -19.356 1.00 43.91 120 ARG A O 1
ATOM 901 N N . GLU A 1 121 ? -0.540 -1.155 -18.598 1.00 42.50 121 GLU A N 1
ATOM 902 C CA . GLU A 1 121 ? 0.149 -2.271 -19.255 1.00 42.50 121 GLU A CA 1
ATOM 903 C C . GLU A 1 121 ? -0.894 -3.290 -19.742 1.00 42.50 121 GLU A C 1
ATOM 905 O O . GLU A 1 121 ? -1.558 -3.939 -18.921 1.00 42.50 121 GLU A O 1
ATOM 910 N N . PRO A 1 122 ? -1.079 -3.452 -21.064 1.00 36.72 122 PRO A N 1
ATOM 911 C CA . PRO A 1 122 ? -1.958 -4.476 -21.606 1.00 36.72 122 PRO A CA 1
ATOM 912 C C . PRO A 1 122 ? -1.474 -5.877 -21.200 1.00 36.72 122 PRO A C 1
ATOM 914 O O . PRO A 1 122 ? -0.379 -6.307 -21.552 1.00 36.72 122 PRO A O 1
ATOM 917 N N . GLY A 1 123 ? -2.319 -6.630 -20.492 1.00 40.69 123 GLY A N 1
ATOM 918 C CA . GLY A 1 123 ? -2.192 -8.091 -20.417 1.00 40.69 123 GLY A CA 1
ATOM 919 C C . GLY A 1 123 ? -1.441 -8.691 -19.224 1.00 40.69 123 GLY A C 1
ATOM 920 O O . GLY A 1 123 ? -1.252 -9.908 -19.206 1.00 40.69 123 GLY A O 1
ATOM 921 N N . ARG A 1 124 ? -1.062 -7.923 -18.191 1.00 44.00 124 ARG A N 1
ATOM 922 C CA . ARG A 1 124 ? -0.482 -8.511 -16.963 1.00 44.00 124 ARG A CA 1
ATOM 923 C C . ARG A 1 124 ? -0.997 -7.869 -15.674 1.00 44.00 124 ARG A C 1
ATOM 925 O O . ARG A 1 124 ? -0.274 -7.193 -14.951 1.00 44.00 124 ARG A O 1
ATOM 932 N N . LEU A 1 125 ? -2.262 -8.135 -15.349 1.00 44.50 125 LEU A N 1
ATOM 933 C CA . LEU A 1 125 ? -2.837 -7.796 -14.044 1.00 44.50 125 LEU A CA 1
ATOM 934 C C . LEU A 1 125 ? -2.256 -8.697 -12.945 1.00 44.50 125 LEU A C 1
ATOM 936 O O . LEU A 1 125 ? -2.815 -9.743 -12.639 1.00 44.50 125 LEU A O 1
ATOM 940 N N . GLY A 1 126 ? -1.150 -8.245 -12.350 1.00 55.16 126 GLY A N 1
ATOM 941 C CA . GLY A 1 126 ? -0.719 -8.584 -10.992 1.00 55.16 126 GLY A CA 1
ATOM 942 C C . GLY A 1 126 ? -0.294 -10.034 -10.717 1.00 55.16 126 GLY A C 1
ATOM 943 O O . GLY A 1 126 ? -0.744 -11.003 -11.318 1.00 55.16 126 GLY A O 1
ATOM 944 N N . HIS A 1 127 ? 0.584 -10.196 -9.728 1.00 66.00 127 HIS A N 1
ATOM 945 C CA . HIS A 1 127 ? 0.890 -11.508 -9.162 1.00 66.00 127 HIS A CA 1
ATOM 946 C C . HIS A 1 127 ? -0.114 -11.819 -8.065 1.00 66.00 127 HIS A C 1
ATOM 948 O O . HIS A 1 127 ? -0.365 -10.994 -7.189 1.00 66.00 127 HIS A O 1
ATOM 954 N N . LEU A 1 128 ? -0.680 -13.022 -8.093 1.00 67.69 128 LEU A N 1
ATOM 955 C CA . LEU A 1 128 ? -1.567 -13.476 -7.032 1.00 67.69 128 LEU A CA 1
ATOM 956 C C . LEU A 1 128 ? -0.757 -13.966 -5.836 1.00 67.69 128 LEU A C 1
ATOM 958 O O . LEU A 1 128 ? 0.114 -14.826 -5.979 1.00 67.69 128 LEU A O 1
ATOM 962 N N . ALA A 1 129 ? -1.119 -13.498 -4.641 1.00 71.50 129 ALA A N 1
ATOM 963 C CA . ALA A 1 129 ? -0.680 -14.136 -3.407 1.00 71.50 129 ALA A CA 1
ATOM 964 C C . ALA A 1 129 ? -1.068 -15.626 -3.409 1.00 71.50 129 ALA A C 1
ATOM 966 O O . ALA A 1 129 ? -2.046 -16.043 -4.044 1.00 71.50 129 ALA A O 1
ATOM 967 N N . ARG A 1 130 ? -0.295 -16.455 -2.703 1.00 76.00 130 ARG A N 1
ATOM 968 C CA . ARG A 1 130 ? -0.492 -17.909 -2.696 1.00 76.00 130 ARG A CA 1
ATOM 969 C C . ARG A 1 130 ? -1.840 -18.281 -2.091 1.00 76.00 130 ARG A C 1
ATOM 971 O O . ARG A 1 130 ? -2.497 -19.185 -2.596 1.00 76.00 130 ARG A O 1
ATOM 978 N N . GLY A 1 131 ? -2.290 -17.532 -1.096 1.00 78.88 131 GLY A N 1
ATOM 979 C CA . GLY A 1 131 ? -3.608 -17.680 -0.495 1.00 78.88 131 GLY A CA 1
ATOM 980 C C . GLY A 1 131 ? -3.616 -17.227 0.955 1.00 78.88 131 GLY A C 1
ATOM 981 O O . GLY A 1 131 ? -2.599 -16.771 1.477 1.00 78.88 131 GLY A O 1
ATOM 982 N N . TYR A 1 132 ? -4.760 -17.371 1.606 1.00 79.25 132 TYR A N 1
ATOM 983 C CA . TYR A 1 132 ? -4.888 -17.143 3.039 1.00 79.25 132 TYR A CA 1
ATOM 984 C C . TYR A 1 132 ? -4.405 -18.366 3.818 1.00 79.25 132 TYR A C 1
ATOM 986 O O . TYR A 1 132 ? -4.801 -19.491 3.507 1.00 79.25 132 TYR A O 1
ATOM 994 N N . ILE A 1 133 ? -3.570 -18.136 4.832 1.00 81.25 133 ILE A N 1
ATOM 995 C CA . ILE A 1 133 ? -3.140 -19.158 5.800 1.00 81.25 133 ILE A CA 1
ATOM 996 C C . ILE A 1 133 ? -4.279 -19.439 6.778 1.00 81.25 133 ILE A C 1
ATOM 998 O O . ILE A 1 133 ? -4.570 -20.590 7.086 1.00 81.25 133 ILE A O 1
ATOM 1002 N N . SER A 1 134 ? -4.934 -18.381 7.251 1.00 71.12 134 SER A N 1
ATOM 1003 C CA . SER A 1 134 ? -6.069 -18.472 8.159 1.00 71.12 134 SER A CA 1
ATOM 1004 C C . SER A 1 134 ? -6.991 -17.258 7.986 1.00 71.12 134 SER A C 1
ATOM 1006 O O . SER A 1 134 ? -6.468 -16.167 7.739 1.00 71.12 134 SER A O 1
ATOM 1008 N N . PRO A 1 135 ? -8.323 -17.434 8.074 1.00 79.31 135 PRO A N 1
ATOM 1009 C CA . PRO A 1 135 ? -8.990 -18.722 7.968 1.00 79.31 135 PRO A CA 1
ATOM 1010 C C . PRO A 1 135 ? -8.876 -19.231 6.521 1.00 79.31 135 PRO A C 1
ATOM 1012 O O . PRO A 1 135 ? -8.954 -18.463 5.561 1.00 79.31 135 PRO A O 1
ATOM 1015 N N . VAL A 1 136 ? -8.699 -20.543 6.343 1.00 80.19 136 VAL A N 1
ATOM 1016 C CA . VAL A 1 136 ? -8.538 -21.148 5.004 1.00 80.19 136 VAL A CA 1
ATOM 1017 C C . VAL A 1 136 ? -9.765 -20.897 4.119 1.00 80.19 136 VAL A C 1
ATOM 1019 O O . VAL A 1 136 ? -9.623 -20.800 2.899 1.00 80.19 136 VAL A O 1
ATOM 1022 N N . SER A 1 137 ? -10.945 -20.708 4.719 1.00 84.06 137 SER A N 1
ATOM 1023 C CA . SER A 1 137 ? -12.190 -20.349 4.026 1.00 84.06 137 SER A CA 1
ATOM 1024 C C . SER A 1 137 ? -12.075 -19.066 3.196 1.00 84.06 137 SER A C 1
ATOM 1026 O O . SER A 1 137 ? -12.698 -18.977 2.139 1.00 84.06 137 SER A O 1
ATOM 1028 N N . ALA A 1 138 ? -11.217 -18.114 3.583 1.00 79.12 138 ALA A N 1
ATOM 1029 C CA . ALA A 1 138 ? -10.971 -16.894 2.812 1.00 79.12 138 ALA A CA 1
ATOM 1030 C C . ALA A 1 138 ? -10.340 -17.176 1.431 1.00 79.12 138 ALA A C 1
ATOM 1032 O O . ALA A 1 138 ? -10.416 -16.351 0.520 1.00 79.12 138 ALA A O 1
ATOM 1033 N N . ASN A 1 139 ? -9.797 -18.377 1.192 1.00 80.31 139 ASN A N 1
ATOM 1034 C CA . ASN A 1 139 ? -9.371 -18.772 -0.151 1.00 80.31 139 ASN A CA 1
ATOM 1035 C C . ASN A 1 139 ? -10.529 -18.870 -1.159 1.00 80.31 139 ASN A C 1
ATOM 1037 O O . ASN A 1 139 ? -10.264 -18.909 -2.359 1.00 80.31 139 ASN A O 1
ATOM 1041 N N . ALA A 1 140 ? -11.790 -18.817 -0.714 1.00 86.94 140 ALA A N 1
ATOM 1042 C CA . ALA A 1 140 ? -12.956 -18.699 -1.587 1.00 86.94 140 ALA A CA 1
ATOM 1043 C C . ALA A 1 140 ? -12.936 -17.440 -2.479 1.00 86.94 140 ALA A C 1
ATOM 1045 O O . ALA A 1 140 ? -13.597 -17.442 -3.522 1.00 86.94 140 ALA A O 1
ATOM 1046 N N . HIS A 1 141 ? -12.172 -16.396 -2.122 1.00 79.38 141 HIS A N 1
ATOM 1047 C CA . HIS A 1 141 ? -11.942 -15.224 -2.980 1.00 79.38 141 HIS A CA 1
ATOM 1048 C C . HIS A 1 141 ? -11.129 -15.554 -4.238 1.00 79.38 141 HIS A C 1
ATOM 1050 O O . HIS A 1 141 ? -11.228 -14.842 -5.237 1.00 79.38 141 HIS A O 1
ATOM 1056 N N . TYR A 1 142 ? -10.354 -16.639 -4.227 1.00 82.19 142 TYR A N 1
ATOM 1057 C CA . TYR A 1 142 ? -9.636 -17.091 -5.407 1.00 82.19 142 TYR A CA 1
ATOM 1058 C C . TYR A 1 142 ? -10.528 -17.976 -6.270 1.00 82.19 142 TYR A C 1
ATOM 1060 O O . TYR A 1 142 ? -11.019 -19.012 -5.825 1.00 82.19 142 TYR A O 1
ATOM 1068 N N . LYS A 1 143 ? -10.720 -17.578 -7.526 1.00 84.44 143 LYS A N 1
ATOM 1069 C CA . LYS A 1 143 ? -11.566 -18.283 -8.494 1.00 84.44 143 LYS A CA 1
ATOM 1070 C C . LYS A 1 143 ? -10.719 -18.825 -9.636 1.00 84.44 143 LYS A C 1
ATOM 1072 O O . LYS A 1 143 ? -9.788 -18.162 -10.087 1.00 84.44 143 LYS A O 1
ATOM 1077 N N . SER A 1 144 ? -11.039 -20.026 -10.107 1.00 85.62 144 SER A N 1
ATOM 1078 C CA . SER A 1 144 ? -10.474 -20.548 -11.351 1.00 85.62 144 SER A CA 1
ATOM 1079 C C . SER A 1 144 ? -11.262 -19.992 -12.532 1.00 85.62 144 SER A C 1
ATOM 1081 O O . SER A 1 144 ? -12.492 -19.958 -12.485 1.00 85.62 144 SER A O 1
ATOM 1083 N N . HIS A 1 145 ? -10.571 -19.562 -13.581 1.00 78.81 145 HIS A N 1
ATOM 1084 C CA . HIS A 1 145 ? -11.180 -19.179 -14.842 1.00 78.81 145 HIS A CA 1
ATOM 1085 C C . HIS A 1 145 ? -10.567 -19.972 -16.003 1.00 78.81 145 HIS A C 1
ATOM 1087 O O . HIS A 1 145 ? -9.341 -20.057 -16.077 1.00 78.81 145 HIS A O 1
ATOM 1093 N N . PRO A 1 146 ? -11.376 -20.459 -16.963 1.00 78.69 146 PRO A N 1
ATOM 1094 C CA . 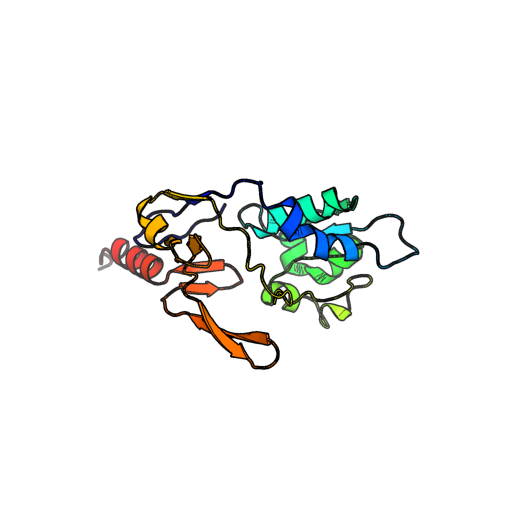PRO A 1 146 ? -10.895 -21.301 -18.063 1.00 78.69 146 PRO A CA 1
ATOM 1095 C C . PRO A 1 146 ? -9.745 -20.693 -18.880 1.00 78.69 146 PRO A C 1
ATOM 1097 O O . PRO A 1 146 ? -8.800 -21.386 -19.224 1.00 78.69 146 PRO A O 1
ATOM 1100 N N . ILE A 1 147 ? -9.820 -19.388 -19.166 1.00 81.38 147 ILE A N 1
ATOM 1101 C CA . ILE A 1 147 ? -8.845 -18.681 -20.017 1.00 81.38 147 ILE A CA 1
ATOM 1102 C C . ILE A 1 147 ? -7.698 -18.040 -19.213 1.00 81.38 147 ILE A C 1
ATOM 1104 O O . ILE A 1 147 ? -6.535 -18.286 -19.497 1.00 81.38 147 ILE A O 1
ATOM 1108 N N . PHE A 1 148 ? -7.998 -17.210 -18.204 1.00 72.88 148 PHE A N 1
ATOM 1109 C CA . PHE A 1 148 ? -6.959 -16.462 -17.469 1.00 72.88 148 PHE A CA 1
ATOM 1110 C C . PHE A 1 148 ? -6.430 -17.190 -16.220 1.00 72.88 148 PHE A C 1
ATOM 1112 O O . PHE A 1 148 ? -5.706 -16.593 -15.428 1.00 72.88 148 PHE A O 1
ATOM 1119 N N . GLY A 1 149 ? -6.796 -18.457 -16.009 1.00 79.38 149 GLY A N 1
ATOM 1120 C CA . GLY A 1 149 ? -6.336 -19.245 -14.867 1.00 79.38 149 GLY A CA 1
ATOM 1121 C C . GLY A 1 149 ? -6.883 -18.742 -13.529 1.00 79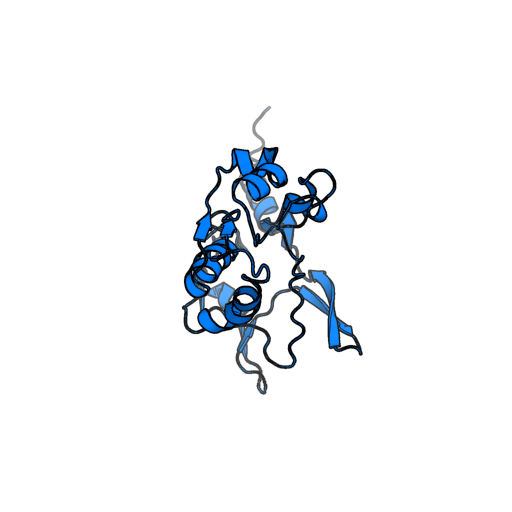.38 149 GLY A C 1
ATOM 1122 O O . GLY A 1 149 ? -8.043 -18.341 -13.420 1.00 79.38 149 GLY A O 1
ATOM 1123 N N . ARG A 1 150 ? -6.062 -18.798 -12.474 1.00 80.06 150 ARG A N 1
ATOM 1124 C CA . ARG A 1 150 ? -6.460 -18.350 -11.133 1.00 80.06 150 ARG A CA 1
ATOM 1125 C C . ARG A 1 150 ? -6.635 -16.831 -11.121 1.00 80.06 150 ARG A C 1
ATOM 1127 O O . ARG A 1 150 ? -5.785 -16.109 -11.627 1.00 80.06 150 ARG A O 1
ATOM 1134 N N . ARG A 1 151 ? -7.706 -16.353 -10.493 1.00 79.50 151 ARG A N 1
ATOM 1135 C CA . ARG A 1 151 ? -8.034 -14.936 -10.291 1.00 79.50 151 ARG A CA 1
ATOM 1136 C C . ARG A 1 151 ? -8.373 -14.670 -8.835 1.00 79.50 151 ARG A C 1
ATOM 1138 O O . ARG A 1 151 ? -8.747 -15.594 -8.117 1.00 79.50 151 ARG A O 1
ATOM 1145 N N . TYR A 1 152 ? -8.283 -13.415 -8.420 1.00 79.38 152 TYR A N 1
ATOM 1146 C CA . TYR A 1 152 ? -8.719 -12.967 -7.104 1.00 79.38 152 TYR A CA 1
ATOM 1147 C C . TYR A 1 152 ? -9.907 -12.019 -7.245 1.00 79.38 152 TYR A C 1
ATOM 1149 O O . TYR A 1 152 ? -9.837 -11.053 -8.001 1.00 79.38 152 TYR A O 1
ATOM 1157 N N . ASN A 1 153 ? -10.996 -12.307 -6.536 1.00 81.44 153 ASN A N 1
ATOM 1158 C CA . ASN A 1 153 ? -12.129 -11.401 -6.438 1.00 81.44 153 ASN A CA 1
ATOM 1159 C C . ASN A 1 153 ? -11.785 -10.280 -5.450 1.00 81.44 153 ASN A C 1
ATOM 1161 O O . ASN A 1 153 ? -11.828 -10.494 -4.237 1.00 81.44 153 ASN A O 1
ATOM 1165 N N . THR A 1 154 ? -11.431 -9.104 -5.974 1.00 79.06 154 THR A N 1
ATOM 1166 C CA . THR A 1 154 ? -11.045 -7.952 -5.153 1.00 79.06 154 THR A CA 1
ATOM 1167 C C . THR A 1 154 ? -12.225 -7.373 -4.381 1.00 79.06 154 THR A C 1
ATOM 1169 O O . THR A 1 154 ? -12.004 -6.846 -3.289 1.00 79.06 154 THR A O 1
ATOM 1172 N N . GLY A 1 155 ? -13.446 -7.475 -4.921 1.00 76.44 155 GLY A N 1
ATOM 1173 C CA . GLY A 1 155 ? -14.642 -6.749 -4.478 1.00 76.44 155 GLY A CA 1
ATOM 1174 C C . GLY A 1 155 ? -14.706 -5.293 -4.963 1.00 76.44 155 GLY A C 1
ATOM 1175 O O . GLY A 1 155 ? -15.602 -4.561 -4.557 1.00 76.44 155 GLY A O 1
ATOM 1176 N N . ASP A 1 156 ? -13.758 -4.861 -5.802 1.00 78.31 156 ASP A N 1
ATOM 1177 C CA . ASP A 1 156 ? -13.764 -3.530 -6.417 1.00 78.31 156 ASP A CA 1
ATOM 1178 C C . ASP A 1 156 ? -14.686 -3.513 -7.642 1.00 78.31 156 ASP A C 1
ATOM 1180 O O . ASP A 1 156 ? -14.647 -4.422 -8.473 1.00 78.31 156 ASP A O 1
ATOM 1184 N N . LEU A 1 157 ? -15.491 -2.461 -7.765 1.00 75.94 157 LEU A N 1
ATOM 1185 C CA . LEU A 1 157 ? -16.282 -2.162 -8.953 1.00 75.94 157 LEU A CA 1
ATOM 1186 C C . LEU A 1 157 ? -15.502 -1.179 -9.822 1.00 75.94 157 LEU A C 1
ATOM 1188 O O . LEU A 1 157 ? -15.041 -0.147 -9.334 1.00 75.94 157 LEU A O 1
ATOM 1192 N N . ALA A 1 158 ? -15.361 -1.488 -11.109 1.00 77.38 158 ALA A N 1
ATOM 1193 C CA . ALA A 1 158 ? -14.691 -0.618 -12.066 1.00 77.38 158 ALA A CA 1
ATOM 1194 C C . ALA A 1 158 ? -15.343 -0.692 -13.453 1.00 77.38 158 ALA A C 1
ATOM 1196 O O . ALA A 1 158 ? -15.894 -1.728 -13.829 1.00 77.38 158 ALA A O 1
ATOM 1197 N N . LEU A 1 159 ? -15.249 0.399 -14.214 1.00 73.50 159 LEU A N 1
ATOM 1198 C CA . LEU A 1 159 ? -15.618 0.464 -15.629 1.00 73.50 159 LEU A CA 1
ATOM 1199 C C . LEU A 1 159 ? -14.370 0.384 -16.495 1.00 73.50 159 LEU A C 1
ATOM 1201 O O . LEU A 1 159 ? -13.408 1.107 -16.256 1.00 73.50 159 LEU A O 1
ATOM 1205 N N . TYR A 1 160 ? -14.412 -0.466 -17.518 1.00 76.44 160 TYR A N 1
ATOM 1206 C CA . TYR A 1 160 ? -13.385 -0.490 -18.550 1.00 76.44 160 TYR A CA 1
ATOM 1207 C C . TYR A 1 160 ? -13.733 0.525 -19.636 1.00 76.44 160 TYR A C 1
ATOM 1209 O O . TYR A 1 160 ? -14.792 0.433 -20.263 1.00 76.44 160 TYR A O 1
ATOM 1217 N N . MET A 1 161 ? -12.858 1.503 -19.815 1.00 80.12 161 MET A N 1
ATOM 1218 C CA . MET A 1 161 ? -13.024 2.611 -20.745 1.00 80.12 161 MET A CA 1
ATOM 1219 C C . MET A 1 161 ? -12.443 2.253 -22.119 1.00 80.12 161 MET A C 1
ATOM 1221 O O . MET A 1 161 ? -11.586 1.379 -22.250 1.00 80.12 161 MET A O 1
ATOM 1225 N N . PHE A 1 162 ? -12.914 2.926 -23.173 1.00 78.94 162 PHE A N 1
ATOM 1226 C CA . PHE A 1 162 ? -12.475 2.658 -24.552 1.00 78.94 162 PHE A CA 1
ATOM 1227 C C . PHE A 1 162 ? -11.001 3.006 -24.812 1.00 78.94 162 PHE A C 1
ATOM 1229 O O . PHE A 1 162 ? -10.397 2.460 -25.731 1.00 78.94 162 PHE A O 1
ATOM 1236 N N . ASP A 1 163 ? -10.421 3.891 -24.005 1.00 79.44 163 ASP A N 1
ATOM 1237 C CA . ASP A 1 163 ? -8.995 4.244 -24.014 1.00 79.44 163 ASP A CA 1
ATOM 1238 C C . ASP A 1 163 ? -8.103 3.205 -23.305 1.00 79.44 163 ASP A C 1
ATOM 1240 O O . ASP A 1 163 ? -6.873 3.320 -23.318 1.00 79.44 163 ASP A O 1
ATOM 1244 N N . GLY A 1 164 ? -8.715 2.164 -22.733 1.00 70.50 164 GLY A N 1
ATOM 1245 C CA . GLY A 1 164 ? -8.044 1.095 -22.008 1.00 70.50 164 GLY A CA 1
ATOM 1246 C C . GLY A 1 164 ? -7.855 1.364 -20.516 1.00 70.50 164 GLY A C 1
ATOM 1247 O O . GLY A 1 164 ? -7.216 0.541 -19.853 1.00 70.50 164 GLY A O 1
ATOM 1248 N N . GLU A 1 165 ? -8.391 2.463 -19.975 1.00 69.38 165 GLU A N 1
ATOM 1249 C CA . GLU A 1 165 ? -8.345 2.755 -18.541 1.00 69.38 165 GLU A CA 1
ATOM 1250 C C . GLU A 1 165 ? -9.429 2.009 -17.744 1.00 69.38 165 GLU A C 1
ATOM 1252 O O . GLU A 1 165 ? -10.472 1.601 -18.263 1.00 69.38 165 GLU A O 1
ATOM 1257 N N . LEU A 1 166 ? -9.172 1.813 -16.446 1.00 69.06 166 LEU A N 1
ATOM 1258 C CA . LEU A 1 166 ? -10.134 1.263 -15.491 1.00 69.06 166 LEU A CA 1
ATOM 1259 C C . LEU A 1 166 ? -10.577 2.360 -14.521 1.00 69.06 166 LEU A C 1
ATOM 1261 O O . LEU A 1 166 ? -9.825 2.742 -13.624 1.00 69.06 166 LEU A O 1
ATOM 1265 N N . ASN A 1 167 ? -11.822 2.808 -14.651 1.00 72.19 167 ASN A N 1
ATOM 1266 C CA . ASN A 1 167 ? -12.420 3.787 -13.751 1.00 72.19 167 ASN A CA 1
ATOM 1267 C C . ASN A 1 167 ? -12.996 3.089 -12.522 1.00 72.19 167 ASN A C 1
ATOM 1269 O O . ASN A 1 167 ? -14.006 2.394 -12.613 1.00 72.19 167 ASN A O 1
ATOM 1273 N N . PHE A 1 168 ? -12.359 3.278 -11.368 1.00 74.94 168 PHE A N 1
ATOM 1274 C CA . PHE A 1 168 ? -12.841 2.750 -10.094 1.00 74.94 168 PHE A CA 1
ATOM 1275 C C . PHE A 1 168 ? -14.146 3.441 -9.671 1.00 74.94 168 PHE A C 1
ATOM 1277 O O . PHE A 1 168 ? -14.198 4.662 -9.550 1.00 74.94 168 PHE A O 1
ATOM 1284 N N . LEU A 1 169 ? -15.191 2.650 -9.425 1.00 74.62 169 LEU A N 1
ATOM 1285 C CA . LEU A 1 169 ? -16.523 3.123 -9.034 1.00 74.62 169 LEU A CA 1
ATOM 1286 C C . LEU A 1 169 ? -16.810 2.968 -7.540 1.00 74.62 169 LEU A C 1
ATOM 1288 O O . LEU A 1 169 ? -17.713 3.618 -7.020 1.00 74.62 169 LEU A O 1
ATOM 1292 N N . GLY A 1 170 ? -16.086 2.086 -6.852 1.00 72.81 170 GLY A N 1
ATOM 1293 C CA . GLY A 1 170 ? -16.328 1.792 -5.445 1.00 72.81 170 GLY A CA 1
ATOM 1294 C C . GLY A 1 170 ? -16.213 0.309 -5.125 1.00 72.81 170 GLY A C 1
ATOM 1295 O O . GLY A 1 170 ? -15.503 -0.445 -5.790 1.00 72.81 170 GLY A O 1
ATOM 1296 N N . ARG A 1 171 ? -16.908 -0.109 -4.069 1.00 80.81 171 ARG A N 1
ATOM 1297 C CA . ARG A 1 171 ? -16.864 -1.468 -3.522 1.00 80.81 171 ARG A CA 1
ATOM 1298 C C . ARG A 1 171 ? -18.213 -2.153 -3.686 1.00 80.81 171 ARG A C 1
ATOM 1300 O O . ARG A 1 171 ? -19.251 -1.517 -3.548 1.00 80.81 171 ARG A O 1
ATOM 1307 N N . ALA A 1 172 ? -18.179 -3.453 -3.952 1.00 80.12 172 ALA A N 1
ATOM 1308 C CA . ALA A 1 172 ? -19.356 -4.320 -3.934 1.00 80.12 172 ALA A CA 1
ATOM 1309 C C . ALA A 1 172 ? -19.652 -4.898 -2.534 1.00 80.12 172 ALA A C 1
ATOM 1311 O O . ALA A 1 172 ? -20.575 -5.694 -2.389 1.00 80.12 172 ALA A O 1
ATOM 1312 N N . ASP A 1 173 ? -18.841 -4.554 -1.529 1.00 82.31 173 ASP A N 1
ATOM 1313 C CA . ASP A 1 173 ? -18.930 -5.037 -0.150 1.00 82.31 173 ASP A CA 1
ATOM 1314 C C . ASP A 1 173 ? -18.706 -3.910 0.875 1.00 82.31 173 ASP A C 1
ATOM 1316 O O . ASP A 1 173 ? -18.367 -2.782 0.515 1.00 82.31 173 ASP A O 1
ATOM 1320 N N . ASP A 1 174 ? -18.852 -4.234 2.164 1.00 78.88 174 ASP A N 1
ATOM 1321 C CA . ASP A 1 174 ? -18.792 -3.284 3.292 1.00 78.88 174 ASP A CA 1
ATOM 1322 C C . ASP A 1 174 ? -17.364 -2.892 3.699 1.00 78.88 174 ASP A C 1
ATOM 1324 O O . ASP A 1 174 ? -17.089 -2.495 4.840 1.00 78.88 174 ASP A O 1
ATOM 1328 N N . GLN A 1 175 ? -16.406 -3.077 2.797 1.00 78.00 175 GLN A N 1
ATOM 1329 C CA . GLN A 1 175 ? -15.024 -2.764 3.083 1.00 78.00 175 GLN A CA 1
ATOM 1330 C C . GLN A 1 175 ? -14.726 -1.296 2.815 1.00 78.00 175 GLN A C 1
ATOM 1332 O O . GLN A 1 175 ? -14.928 -0.796 1.713 1.00 78.00 175 GLN A O 1
ATOM 1337 N N . VAL A 1 176 ? -14.156 -0.616 3.805 1.00 80.12 176 VAL A N 1
ATOM 1338 C CA . VAL A 1 176 ? -13.825 0.809 3.721 1.00 80.12 176 VAL A CA 1
ATOM 1339 C C . VAL A 1 176 ? -12.329 1.035 3.903 1.00 80.12 176 VAL A C 1
ATOM 1341 O O . VAL A 1 176 ? -11.631 0.249 4.550 1.00 80.12 176 VAL A O 1
ATOM 1344 N N . LYS A 1 177 ? -11.816 2.119 3.314 1.00 71.94 177 LYS A N 1
ATOM 1345 C CA . LYS A 1 177 ? -10.466 2.623 3.580 1.00 71.94 177 LYS A CA 1
ATOM 1346 C C . LYS A 1 177 ? -10.581 3.896 4.407 1.00 71.94 177 LYS A C 1
ATOM 1348 O O . LYS A 1 177 ? -11.070 4.900 3.902 1.00 71.94 177 LYS A O 1
ATOM 1353 N N . VAL A 1 178 ? -10.107 3.864 5.647 1.00 73.06 178 VAL A N 1
ATOM 1354 C CA . VAL A 1 178 ? -10.016 5.052 6.508 1.00 73.06 178 VAL A CA 1
ATOM 1355 C C . VAL A 1 178 ? -8.538 5.346 6.715 1.00 73.06 178 VAL A C 1
ATOM 1357 O O . VAL A 1 178 ? -7.805 4.480 7.184 1.00 73.06 178 VAL A O 1
ATOM 1360 N N . ASN A 1 179 ? -8.079 6.530 6.302 1.00 69.25 179 ASN A N 1
ATOM 1361 C CA . ASN A 1 179 ? -6.669 6.944 6.389 1.00 69.25 179 ASN A CA 1
ATOM 1362 C C . ASN A 1 179 ? -5.684 5.923 5.7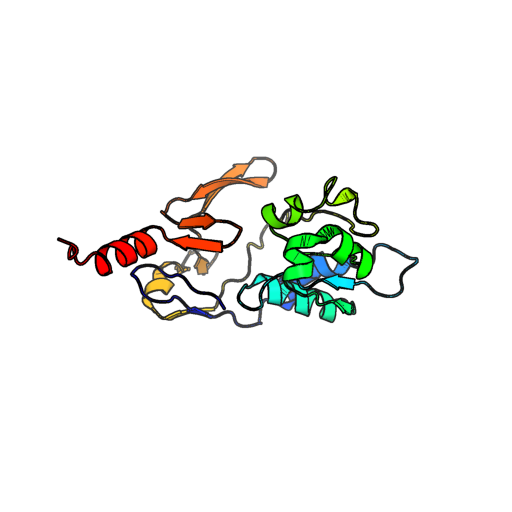80 1.00 69.25 179 ASN A C 1
ATOM 1364 O O . ASN A 1 179 ? -4.619 5.657 6.326 1.00 69.25 179 ASN A O 1
ATOM 1368 N N . GLY A 1 180 ? -6.062 5.297 4.659 1.00 65.94 180 GLY A N 1
ATOM 1369 C CA . GLY A 1 180 ? -5.251 4.265 3.997 1.00 65.94 180 GLY A CA 1
ATOM 1370 C C . GLY A 1 180 ? -5.322 2.871 4.632 1.00 65.94 180 GLY A C 1
ATOM 1371 O O . GLY A 1 180 ? -4.801 1.919 4.053 1.00 65.94 180 GLY A O 1
ATOM 1372 N N . VAL A 1 181 ? -6.019 2.712 5.759 1.00 70.19 181 VAL A N 1
A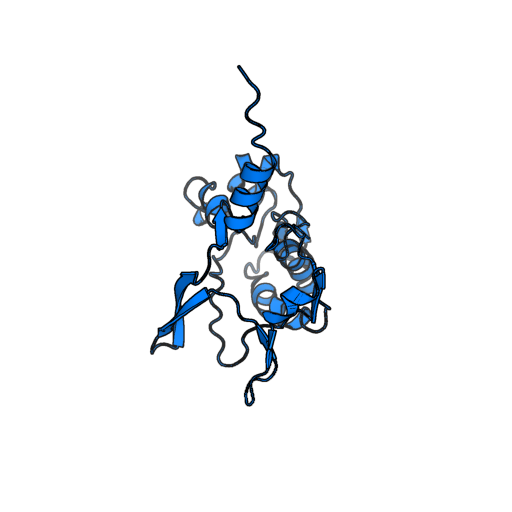TOM 1373 C CA . VAL A 1 181 ? -6.213 1.422 6.429 1.00 70.19 181 VAL A CA 1
ATOM 1374 C C . VAL A 1 181 ? -7.489 0.757 5.930 1.00 70.19 181 VAL A C 1
ATOM 1376 O O . VAL A 1 181 ? -8.565 1.350 5.946 1.00 70.19 181 VAL A O 1
ATOM 1379 N N . ARG A 1 182 ? -7.370 -0.497 5.491 1.00 72.06 182 ARG A N 1
ATOM 1380 C CA . ARG A 1 182 ? -8.492 -1.316 5.022 1.00 72.06 182 ARG A CA 1
ATOM 1381 C C . ARG A 1 182 ? -9.207 -1.948 6.224 1.00 72.06 182 ARG A C 1
ATOM 1383 O O . ARG A 1 182 ? -8.615 -2.760 6.932 1.00 72.06 182 ARG A O 1
ATOM 1390 N N . LEU A 1 183 ? -10.471 -1.585 6.430 1.00 78.88 183 LEU A N 1
ATOM 1391 C CA . LEU A 1 183 ? -11.324 -2.023 7.541 1.00 78.88 183 LEU A CA 1
ATOM 1392 C C . LEU A 1 183 ? -12.605 -2.672 7.006 1.00 78.88 183 LEU A C 1
ATOM 1394 O O . LEU A 1 183 ? -13.109 -2.269 5.960 1.00 78.88 183 LEU A O 1
ATOM 1398 N N . ASN A 1 184 ? -13.137 -3.664 7.718 1.00 80.50 184 ASN A N 1
ATOM 1399 C CA . ASN A 1 184 ? -14.442 -4.258 7.424 1.00 80.50 184 ASN A CA 1
ATOM 1400 C C . ASN A 1 184 ? -15.459 -3.772 8.465 1.00 80.50 184 ASN A C 1
ATOM 1402 O O . ASN A 1 184 ? -15.238 -3.959 9.664 1.00 80.50 184 ASN A O 1
ATOM 1406 N N . LEU A 1 185 ? -16.552 -3.147 8.021 1.00 81.12 185 LEU A N 1
ATOM 1407 C CA . LEU A 1 185 ? -17.547 -2.576 8.934 1.00 81.12 185 LEU A CA 1
ATOM 1408 C C . LEU A 1 185 ? -18.239 -3.645 9.793 1.00 81.12 185 LEU A C 1
ATOM 1410 O O . LEU A 1 185 ? -18.421 -3.432 10.989 1.00 81.12 185 LEU A O 1
ATOM 1414 N N . GLY A 1 186 ? -18.509 -4.832 9.244 1.00 80.31 186 GLY A N 1
ATOM 1415 C CA . GLY A 1 186 ? -19.129 -5.930 9.991 1.00 80.31 186 GLY A CA 1
ATOM 1416 C C . GLY A 1 186 ? -18.261 -6.475 11.135 1.00 80.31 186 GLY A C 1
ATOM 1417 O O . GLY A 1 186 ? -18.784 -7.029 12.105 1.00 80.31 186 GLY A O 1
ATOM 1418 N N . ASP A 1 187 ? -16.935 -6.314 11.067 1.00 77.94 187 ASP A N 1
ATOM 1419 C CA . ASP A 1 187 ? -16.054 -6.650 12.194 1.00 77.94 187 ASP A CA 1
ATOM 1420 C C . ASP A 1 187 ? -16.155 -5.608 13.316 1.00 77.94 187 ASP A C 1
ATOM 1422 O O . ASP A 1 187 ? -16.146 -5.977 14.493 1.00 77.94 187 ASP A O 1
ATOM 1426 N N . VAL A 1 188 ? -16.302 -4.327 12.963 1.00 81.06 188 VAL A N 1
ATOM 1427 C CA . VAL A 1 188 ? -16.513 -3.236 13.928 1.00 81.06 188 VAL A CA 1
ATOM 1428 C C . VAL A 1 188 ? -17.862 -3.401 14.625 1.00 81.06 188 VAL A C 1
ATOM 1430 O O . VAL A 1 188 ? -17.920 -3.386 15.853 1.00 81.06 188 VAL A O 1
ATOM 1433 N N . GLU A 1 189 ? -18.935 -3.635 13.868 1.00 82.31 189 GLU A N 1
ATOM 1434 C CA . GLU A 1 189 ? -20.279 -3.865 14.411 1.00 82.31 189 GLU A CA 1
ATOM 1435 C C . GLU A 1 189 ? -20.309 -5.047 15.383 1.00 82.31 189 GLU A C 1
ATOM 1437 O O . GLU A 1 189 ? -20.847 -4.931 16.485 1.00 82.31 189 GLU A O 1
ATOM 1442 N N . ARG A 1 190 ? -19.671 -6.170 15.027 1.00 77.94 190 ARG A N 1
ATOM 1443 C CA . ARG A 1 190 ? -19.595 -7.343 15.908 1.00 77.94 190 ARG A CA 1
ATOM 1444 C C . ARG A 1 190 ? -18.802 -7.057 17.182 1.00 77.94 190 ARG A C 1
ATOM 1446 O O . ARG A 1 190 ? -19.194 -7.524 18.248 1.00 77.94 190 ARG A O 1
ATOM 1453 N N . ALA A 1 191 ? -17.700 -6.313 17.089 1.00 82.19 191 ALA A N 1
ATOM 1454 C CA . ALA A 1 191 ? -16.921 -5.926 18.264 1.00 82.19 191 ALA A CA 1
ATOM 1455 C C . ALA A 1 191 ? -17.744 -5.045 19.219 1.00 82.19 191 ALA A C 1
ATOM 1457 O O . ALA A 1 191 ? -17.705 -5.257 20.430 1.00 82.19 191 ALA A O 1
ATOM 1458 N N . LEU A 1 192 ? -18.536 -4.114 18.677 1.00 82.50 192 LEU A N 1
ATOM 1459 C CA . LEU A 1 192 ? -19.453 -3.286 19.463 1.00 82.50 192 LEU A CA 1
ATOM 1460 C C . LEU A 1 192 ? -20.567 -4.124 20.108 1.00 82.50 192 LEU A C 1
ATOM 1462 O O . LEU A 1 192 ? -20.837 -3.960 21.294 1.00 82.50 192 LEU A O 1
ATOM 1466 N N . GLN A 1 193 ? -21.162 -5.065 19.370 1.00 80.62 193 GLN A N 1
ATOM 1467 C CA . GLN A 1 193 ? -22.200 -5.967 19.889 1.00 80.62 193 GLN A CA 1
ATOM 1468 C C . GLN A 1 193 ? -21.672 -6.931 20.963 1.00 80.62 193 GLN A C 1
ATOM 1470 O O . GLN A 1 193 ? -22.380 -7.223 21.921 1.00 80.62 193 GLN A O 1
ATOM 1475 N N . GLY A 1 194 ? -20.429 -7.404 20.839 1.00 67.06 194 GLY A N 1
ATOM 1476 C CA . GLY A 1 194 ? -19.780 -8.257 21.842 1.00 67.06 194 GLY A CA 1
ATOM 1477 C C . GLY A 1 194 ? -19.304 -7.513 23.098 1.00 67.06 194 GLY A C 1
ATOM 1478 O O . GLY A 1 194 ? -18.991 -8.163 24.092 1.00 67.06 194 GLY A O 1
ATOM 1479 N N . GLY A 1 195 ? -19.236 -6.176 23.057 1.00 54.12 195 GLY A N 1
ATOM 1480 C CA . GLY A 1 195 ? -18.802 -5.314 24.165 1.00 54.12 195 GLY A CA 1
ATOM 1481 C C . GLY A 1 195 ? -19.926 -4.553 24.881 1.00 54.12 195 GLY A C 1
ATOM 1482 O O . GLY A 1 195 ? -19.671 -3.948 25.921 1.00 54.12 195 GLY A O 1
ATOM 1483 N N . TYR A 1 196 ? -21.158 -4.576 24.364 1.00 46.88 196 TYR A N 1
ATOM 1484 C CA . TYR A 1 196 ? -22.320 -3.922 24.975 1.00 46.88 196 TYR A CA 1
ATOM 1485 C C . TYR A 1 196 ? -23.012 -4.859 25.992 1.00 46.88 196 TYR A C 1
ATOM 1487 O O . TYR A 1 196 ? -24.114 -5.349 25.759 1.00 46.88 196 TYR A O 1
ATOM 1495 N N . ASP A 1 197 ? -22.374 -5.119 27.141 1.00 49.44 197 ASP A N 1
ATOM 1496 C CA . ASP A 1 197 ? -23.109 -5.540 28.349 1.00 49.44 197 ASP A CA 1
ATOM 1497 C C . ASP A 1 197 ? -23.714 -4.272 28.965 1.00 49.44 197 ASP A C 1
ATOM 1499 O O . ASP A 1 197 ? -22.992 -3.408 29.467 1.00 49.44 197 ASP A O 1
ATOM 1503 N N . GLY A 1 198 ? -25.034 -4.117 28.857 1.00 47.91 198 GLY A N 1
ATOM 1504 C CA . GLY A 1 198 ? -25.811 -2.942 29.265 1.00 47.91 198 GLY A CA 1
ATOM 1505 C C . GLY A 1 198 ? -25.859 -2.681 30.776 1.00 47.91 198 GLY A C 1
ATOM 1506 O O . GLY A 1 198 ? -26.919 -2.368 31.311 1.00 47.91 198 GLY A O 1
ATOM 1507 N N . ARG A 1 199 ? -24.735 -2.785 31.488 1.00 49.22 199 ARG A N 1
ATOM 1508 C CA . ARG A 1 199 ? -24.620 -2.483 32.918 1.00 49.22 199 ARG A CA 1
ATOM 1509 C C . ARG A 1 199 ? -23.876 -1.181 33.164 1.00 49.22 199 ARG A C 1
ATOM 1511 O O . ARG A 1 199 ? -22.696 -1.186 33.503 1.00 49.22 199 ARG A O 1
ATOM 1518 N N . ARG A 1 200 ? -24.616 -0.077 33.087 1.00 44.31 200 ARG A N 1
ATOM 1519 C CA . ARG A 1 200 ? -24.503 1.046 34.034 1.00 44.31 200 ARG A CA 1
ATOM 1520 C C . ARG A 1 200 ? -25.900 1.631 34.254 1.00 44.31 200 ARG A C 1
ATOM 1522 O O . ARG A 1 200 ? -26.304 2.552 33.553 1.00 44.31 200 ARG A O 1
ATOM 1529 N N . SER A 1 201 ? -26.627 1.015 35.186 1.00 40.81 201 SER A N 1
ATOM 1530 C CA . SER A 1 201 ? -27.686 1.645 35.985 1.00 40.81 201 SER A CA 1
ATOM 1531 C C . SER A 1 201 ? -27.063 2.268 37.225 1.00 40.81 201 SER A C 1
ATOM 1533 O O . SER A 1 201 ? -26.225 1.549 37.822 1.00 40.81 201 SER A O 1
#

pLDDT: mean 70.25, std 16.81, range [25.33, 92.0]